Protein AF-T1KY85-F1 (afdb_monomer_lite)

Foldseek 3Di:
DDPPPPPLQKAWEWEDFPADIDIQIFGNVDPDPQVRVVSRLVRVCVVLVFDSVQAFKEKEKDAAPPDDPPRQVFDADPPRNIGMFMDGSRDGPDDSCSCSVGPGDHHFYWQWDKAWDAPLQQLAIHIYIYTYTPVVDDQVDDDLRDDNVCRHNVLSVLVSVCRPDCLSVVSNPDPGDDQDPVHDPVNVVVSVVVVVVSCVVVVNVCSHPVCPPPPPPD

Radius of gyration: 19.03 Å; chains: 1; bounding box: 52×36×54 Å

Organism: Tetranychus urticae (NCBI:txid32264)

Sequence (218 aa):
MNENDSNPDITTIRVKLSDDYQDIVIDWSAKESNEIHKSILEQLSAFTRIPSEKIHDLTFQKSSNGLPYPENPFMQFQPQNISRLHYYRNYCSRKMKDIRDHFFTDGDCFMLDSKLELTYDFDKICVYYVLTHQDLIDETACSADYCHHTCNRAFLDKQAEIVNSDFESYLLHQPRRLFPIPIDLEHLLDMETRKIEILADFNIGQYFDSYCRNSYHM

Structure (mmCIF, N/CA/C/O backbone):
data_AF-T1KY85-F1
#
_entry.id   AF-T1KY85-F1
#
loop_
_atom_site.group_PDB
_atom_site.id
_atom_site.type_symbol
_atom_site.label_atom_id
_atom_site.label_alt_id
_atom_site.label_comp_id
_atom_site.label_asym_id
_atom_site.label_entity_id
_atom_site.label_seq_id
_atom_site.pdbx_PDB_ins_code
_atom_site.Cartn_x
_atom_site.Cartn_y
_atom_site.Cartn_z
_atom_site.occupancy
_atom_site.B_iso_or_equiv
_atom_site.auth_seq_id
_atom_site.auth_comp_id
_atom_site.auth_asym_id
_atom_site.auth_atom_id
_atom_site.pdbx_PDB_model_num
ATOM 1 N N . MET A 1 1 ? -27.697 -13.843 26.449 1.00 32.59 1 MET A N 1
ATOM 2 C CA . MET A 1 1 ? -26.720 -12.883 26.995 1.00 32.59 1 MET A CA 1
ATOM 3 C C . MET A 1 1 ? -25.532 -12.950 26.065 1.00 32.59 1 MET A C 1
ATOM 5 O O . MET A 1 1 ? -24.833 -13.948 26.113 1.00 32.59 1 MET A O 1
ATOM 9 N N . ASN A 1 2 ? -25.396 -11.994 25.147 1.00 36.69 2 ASN A N 1
ATOM 10 C CA . ASN A 1 2 ? -24.191 -11.883 24.329 1.00 36.69 2 ASN A CA 1
ATOM 11 C C . ASN A 1 2 ? -23.355 -10.790 24.981 1.00 36.69 2 ASN A C 1
ATOM 13 O O . ASN A 1 2 ? -23.692 -9.612 24.883 1.00 36.69 2 ASN A O 1
ATOM 17 N N . GLU A 1 3 ? -22.352 -11.213 25.739 1.00 42.03 3 GLU A N 1
ATOM 18 C CA . GLU A 1 3 ? -21.282 -10.346 26.209 1.00 42.03 3 GLU A CA 1
ATOM 19 C C . GLU A 1 3 ? -20.529 -9.857 24.968 1.00 42.03 3 GLU A C 1
ATOM 21 O O . GLU A 1 3 ? -19.711 -10.573 24.398 1.00 42.03 3 GLU A O 1
ATOM 26 N N . ASN A 1 4 ? -20.853 -8.647 24.506 1.00 45.31 4 ASN A N 1
ATOM 27 C CA . ASN A 1 4 ? -19.922 -7.861 23.703 1.00 45.31 4 ASN A CA 1
ATOM 28 C C . ASN A 1 4 ? -18.803 -7.420 24.648 1.00 45.31 4 ASN A C 1
ATOM 30 O O . ASN A 1 4 ? -18.795 -6.294 25.141 1.00 45.31 4 ASN A O 1
ATOM 34 N N . ASP A 1 5 ? -17.895 -8.346 24.937 1.00 46.19 5 ASP A N 1
ATOM 35 C CA . ASP A 1 5 ? -16.639 -8.080 25.628 1.00 46.19 5 ASP A CA 1
ATOM 36 C C . ASP A 1 5 ? -15.645 -7.531 24.593 1.00 46.19 5 ASP A C 1
ATOM 38 O O . ASP A 1 5 ? -14.629 -8.132 24.251 1.00 46.19 5 ASP A O 1
ATOM 42 N N . SER A 1 6 ? -16.015 -6.412 23.965 1.00 61.88 6 SER A N 1
ATOM 43 C CA . SER A 1 6 ? -15.122 -5.676 23.078 1.00 61.88 6 SER A CA 1
ATOM 44 C C . SER A 1 6 ? -14.026 -5.076 23.949 1.00 61.88 6 SER A C 1
ATOM 46 O O . SER A 1 6 ? -14.252 -4.073 24.629 1.00 61.88 6 SER A O 1
ATOM 48 N N . ASN A 1 7 ? -12.865 -5.736 23.967 1.00 72.06 7 ASN A N 1
ATOM 49 C CA . ASN A 1 7 ? -11.670 -5.243 24.635 1.00 72.06 7 ASN A CA 1
ATOM 50 C C . ASN A 1 7 ? -11.349 -3.843 24.075 1.00 72.06 7 ASN A C 1
ATOM 52 O O . ASN A 1 7 ? -11.021 -3.744 22.892 1.00 72.06 7 ASN A O 1
ATOM 56 N N . PRO A 1 8 ? -11.434 -2.768 24.882 1.00 72.50 8 PRO A N 1
ATOM 57 C CA . PRO A 1 8 ? -11.230 -1.399 24.403 1.00 72.50 8 PRO A CA 1
ATOM 58 C C . PRO A 1 8 ? -9.800 -1.141 23.907 1.00 72.50 8 PRO A C 1
ATOM 60 O O . PRO A 1 8 ? -9.556 -0.137 23.239 1.00 72.50 8 PRO A O 1
ATOM 63 N N . ASP A 1 9 ? -8.863 -2.039 24.221 1.00 88.00 9 ASP A N 1
ATOM 64 C CA . ASP A 1 9 ? -7.480 -1.971 23.759 1.00 88.00 9 ASP A CA 1
ATOM 65 C C . ASP A 1 9 ? -7.257 -2.689 22.421 1.00 88.00 9 ASP A C 1
ATOM 67 O O . ASP A 1 9 ? -6.136 -2.699 21.927 1.00 88.00 9 ASP A O 1
ATOM 71 N N . ILE A 1 10 ? -8.293 -3.250 21.792 1.00 92.56 10 ILE A N 1
ATOM 72 C CA . ILE A 1 10 ? -8.183 -3.892 20.479 1.00 92.56 10 ILE A CA 1
ATOM 73 C C . ILE A 1 10 ? -9.103 -3.191 19.483 1.00 92.56 10 ILE A C 1
ATOM 75 O O . ILE A 1 10 ? -10.259 -2.887 19.768 1.00 92.56 10 ILE A O 1
ATOM 79 N N . THR A 1 11 ? -8.591 -2.946 18.282 1.00 95.12 11 THR A N 1
ATOM 80 C CA . THR A 1 11 ? -9.394 -2.510 17.138 1.00 95.12 11 THR A CA 1
ATOM 81 C C . THR A 1 11 ? -9.083 -3.396 15.951 1.00 95.12 11 THR A C 1
ATOM 83 O O . THR A 1 11 ? -7.922 -3.570 15.593 1.00 95.12 11 THR A O 1
ATOM 86 N N . THR A 1 12 ? -10.116 -3.940 15.324 1.00 97.06 12 THR A N 1
ATOM 87 C CA . THR A 1 12 ? -9.987 -4.716 14.096 1.00 97.06 12 THR A CA 1
ATOM 88 C C . THR A 1 12 ? -10.460 -3.866 12.930 1.00 97.06 12 THR A C 1
ATOM 90 O O . THR A 1 12 ? -11.601 -3.407 12.905 1.00 97.06 12 THR A O 1
ATOM 93 N N . ILE A 1 13 ? -9.584 -3.664 11.952 1.00 97.81 13 ILE A N 1
ATOM 94 C CA . ILE A 1 13 ? -9.932 -3.023 10.684 1.00 97.81 13 ILE A CA 1
ATOM 95 C C . ILE A 1 13 ? -9.887 -4.059 9.571 1.00 97.81 13 ILE A C 1
ATOM 97 O O . ILE A 1 13 ? -9.120 -5.01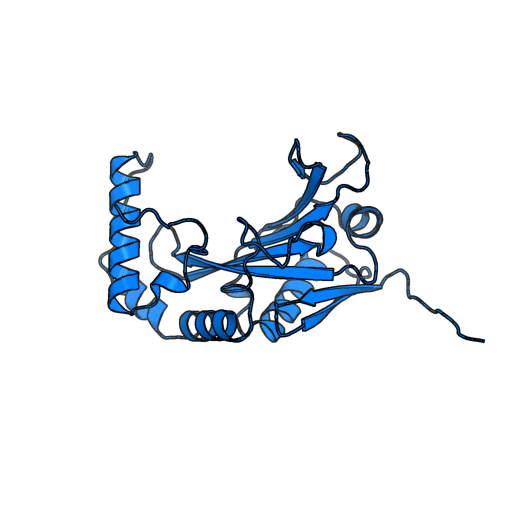8 9.631 1.00 97.81 13 ILE A O 1
ATOM 101 N N . ARG A 1 14 ? -10.669 -3.851 8.519 1.00 98.25 14 ARG A N 1
ATOM 102 C CA . ARG A 1 14 ? -10.621 -4.684 7.324 1.00 98.25 14 ARG A CA 1
ATOM 103 C C . ARG A 1 14 ? -9.832 -3.992 6.226 1.00 98.25 14 ARG A C 1
ATOM 105 O O . ARG A 1 14 ? -10.133 -2.857 5.867 1.00 98.25 14 ARG A O 1
ATOM 112 N N . VAL A 1 15 ? -8.872 -4.704 5.651 1.00 97.81 15 VAL A N 1
ATOM 113 C CA . VAL A 1 15 ? -8.153 -4.290 4.446 1.00 97.81 15 VAL A CA 1
ATOM 114 C C . VAL A 1 15 ? -8.647 -5.132 3.280 1.00 97.81 15 VAL A C 1
ATOM 116 O O . VAL A 1 15 ? -8.588 -6.358 3.324 1.00 97.81 15 VAL A O 1
ATOM 119 N N . LYS A 1 16 ? -9.169 -4.480 2.243 1.00 96.00 16 LYS A N 1
ATOM 120 C CA . LYS A 1 16 ? -9.795 -5.125 1.090 1.00 96.00 16 LYS A CA 1
ATOM 121 C C . LYS A 1 16 ? -9.024 -4.848 -0.192 1.00 96.00 16 LYS A C 1
ATOM 123 O O . LYS A 1 16 ? -8.558 -3.742 -0.446 1.00 96.00 16 LYS A O 1
ATOM 128 N N . LEU A 1 17 ? -8.971 -5.866 -1.028 1.00 94.44 17 LEU A N 1
ATOM 129 C CA . LEU A 1 17 ? -8.819 -5.755 -2.467 1.00 94.44 17 LEU A CA 1
ATOM 130 C C . LEU A 1 17 ? -10.220 -5.841 -3.088 1.00 94.44 17 LEU A C 1
ATOM 132 O O . LEU A 1 17 ? -11.209 -6.106 -2.401 1.00 94.44 17 LEU A O 1
ATOM 136 N N . SER A 1 18 ? -10.331 -5.606 -4.389 1.00 91.44 18 SER A N 1
ATOM 137 C CA . SER A 1 18 ? -11.608 -5.774 -5.096 1.00 91.44 18 SER A CA 1
ATOM 138 C C . SER A 1 18 ? -12.140 -7.214 -5.050 1.00 91.44 18 SER A C 1
ATOM 140 O O . SER A 1 18 ? -13.349 -7.417 -5.108 1.00 91.44 18 SER A O 1
ATOM 142 N N . ASP A 1 19 ? -11.260 -8.204 -4.891 1.00 93.12 19 ASP A N 1
ATOM 143 C CA . ASP A 1 19 ? -11.561 -9.637 -4.951 1.00 93.12 19 ASP A CA 1
ATOM 144 C C . ASP A 1 19 ? -11.139 -10.435 -3.701 1.00 93.12 19 ASP A C 1
ATOM 146 O O . ASP A 1 19 ? -11.343 -11.647 -3.658 1.00 93.12 19 ASP A O 1
ATOM 150 N N . ASP A 1 20 ? -10.576 -9.786 -2.677 1.00 96.00 20 ASP A N 1
ATOM 151 C CA . ASP A 1 20 ? -10.048 -10.448 -1.476 1.00 96.00 20 ASP A CA 1
ATOM 152 C C . ASP A 1 20 ? -10.020 -9.495 -0.265 1.00 96.00 20 ASP A C 1
ATOM 154 O O . ASP A 1 20 ? -10.181 -8.284 -0.416 1.00 96.00 20 ASP A O 1
ATOM 158 N N . TYR A 1 21 ? -9.816 -10.005 0.950 1.00 97.38 21 TYR A N 1
ATOM 159 C CA . TYR A 1 21 ? -9.658 -9.176 2.146 1.00 97.38 21 TYR A CA 1
ATOM 160 C C . TYR A 1 21 ? -8.877 -9.871 3.265 1.00 97.38 21 TYR A C 1
ATOM 162 O O . TYR A 1 21 ? -8.786 -11.093 3.329 1.00 97.38 21 TYR A O 1
ATOM 170 N N . GLN A 1 22 ? -8.361 -9.068 4.192 1.00 97.69 22 GLN A N 1
ATOM 171 C CA . GLN A 1 22 ? -7.765 -9.519 5.442 1.00 97.69 22 GLN A CA 1
ATOM 172 C C . GLN A 1 22 ? -8.151 -8.557 6.557 1.00 97.69 22 GLN A C 1
ATOM 174 O O . GLN A 1 22 ? -8.064 -7.337 6.407 1.00 97.69 22 GLN A O 1
ATOM 179 N N . ASP A 1 23 ? -8.558 -9.117 7.688 1.00 98.25 23 ASP A N 1
ATOM 180 C CA . ASP A 1 23 ? -8.742 -8.338 8.904 1.00 98.25 23 ASP A CA 1
ATOM 181 C C . ASP A 1 23 ? -7.365 -8.126 9.561 1.00 98.25 23 ASP A C 1
ATOM 183 O O . ASP A 1 23 ? -6.574 -9.067 9.697 1.00 98.25 23 ASP A O 1
ATOM 187 N N . ILE A 1 24 ? -7.076 -6.875 9.919 1.00 97.81 24 ILE A N 1
ATOM 188 C CA . ILE A 1 24 ? -5.863 -6.414 10.592 1.00 97.81 24 ILE A CA 1
ATOM 189 C C . ILE A 1 24 ? -6.242 -6.037 12.019 1.00 97.81 24 ILE A C 1
ATOM 191 O O . ILE A 1 24 ? -7.129 -5.210 12.241 1.00 97.81 24 ILE A O 1
ATOM 195 N N . VAL A 1 25 ? -5.550 -6.629 12.985 1.00 96.69 25 VAL A N 1
ATOM 196 C CA . VAL A 1 25 ? -5.776 -6.383 14.409 1.00 96.69 25 VAL A CA 1
ATOM 197 C C . VAL A 1 25 ? -4.757 -5.367 14.906 1.00 96.69 25 VAL A C 1
ATOM 199 O O . VAL A 1 25 ? -3.550 -5.562 14.763 1.00 96.69 25 VAL A O 1
ATOM 202 N N . ILE A 1 26 ? -5.243 -4.284 15.503 1.00 95.06 26 ILE A N 1
ATOM 203 C CA . ILE A 1 26 ? -4.434 -3.254 16.143 1.00 95.06 26 ILE A CA 1
ATOM 204 C C . ILE A 1 26 ? -4.589 -3.400 17.656 1.00 95.06 26 ILE A C 1
ATOM 206 O O . ILE A 1 26 ? -5.676 -3.200 18.197 1.00 95.06 26 ILE A O 1
ATOM 210 N N . ASP A 1 27 ? -3.492 -3.751 18.323 1.00 93.38 27 ASP A N 1
ATOM 211 C CA . ASP A 1 27 ? -3.406 -3.830 19.780 1.00 93.38 27 ASP A CA 1
ATOM 212 C C . ASP A 1 27 ? -2.835 -2.519 20.344 1.00 93.38 27 ASP A C 1
ATOM 214 O O . ASP A 1 27 ? -1.666 -2.174 20.150 1.00 93.38 27 ASP A O 1
ATOM 218 N N . TRP A 1 28 ? -3.684 -1.772 21.044 1.00 92.25 28 TRP A N 1
ATOM 219 C CA . TRP A 1 28 ? -3.368 -0.488 21.662 1.00 92.25 28 TRP A CA 1
ATOM 220 C C . TRP A 1 28 ? -2.657 -0.610 23.013 1.00 92.25 28 TRP A C 1
ATOM 222 O O . TRP A 1 28 ? -2.284 0.417 23.585 1.00 92.25 28 TRP A O 1
ATOM 232 N N . SER A 1 29 ? -2.445 -1.830 23.521 1.00 89.94 29 SER A N 1
ATOM 233 C CA . SER A 1 29 ? -1.662 -2.077 24.739 1.00 89.94 29 SER A CA 1
ATOM 234 C C . SER A 1 29 ? -0.147 -1.913 24.535 1.00 89.94 29 SER A C 1
ATOM 236 O O . SER A 1 29 ? 0.622 -1.946 25.503 1.00 89.94 29 SER A O 1
ATOM 238 N N . ALA A 1 30 ? 0.285 -1.696 23.288 1.00 86.31 30 ALA A N 1
ATOM 239 C CA . ALA A 1 30 ? 1.662 -1.392 22.923 1.00 86.31 30 ALA A CA 1
ATOM 240 C C . ALA A 1 30 ? 2.226 -0.191 23.701 1.00 86.31 30 ALA A C 1
ATOM 242 O O . ALA A 1 30 ? 1.525 0.766 24.036 1.00 86.31 30 ALA A O 1
ATOM 243 N N . LYS A 1 31 ? 3.534 -0.216 23.967 1.00 82.00 31 LYS A N 1
ATOM 244 C CA . LYS A 1 31 ? 4.201 0.862 24.712 1.00 82.00 31 LYS A CA 1
ATOM 245 C C . LYS A 1 31 ? 4.472 2.071 23.830 1.00 82.00 31 LYS A C 1
ATOM 247 O O . LYS A 1 31 ? 4.457 3.203 24.314 1.00 82.00 31 LYS A O 1
ATOM 252 N N . GLU A 1 32 ? 4.735 1.828 22.549 1.00 81.94 32 GLU A N 1
ATOM 253 C CA . GLU A 1 32 ? 5.117 2.853 21.584 1.00 81.94 32 GLU A CA 1
ATOM 254 C C . GLU A 1 32 ? 4.298 2.742 20.294 1.00 81.94 32 GLU A C 1
ATOM 256 O O . GLU A 1 32 ? 4.016 1.651 19.801 1.00 81.94 32 GLU A O 1
ATOM 261 N N . SER A 1 33 ? 3.990 3.883 19.666 1.00 80.19 33 SER A N 1
ATOM 262 C CA . SER A 1 33 ? 3.280 3.920 18.375 1.00 80.19 33 SER A CA 1
ATOM 263 C C . SER A 1 33 ? 4.024 3.181 17.255 1.00 80.19 33 SER A C 1
ATOM 265 O O . SER A 1 33 ? 3.401 2.690 16.314 1.00 80.19 33 SER A O 1
ATOM 267 N N . ASN A 1 34 ? 5.350 3.075 17.361 1.00 83.19 34 ASN A N 1
ATOM 268 C CA . ASN A 1 34 ? 6.181 2.337 16.417 1.00 83.19 34 ASN A CA 1
ATOM 269 C C . ASN A 1 34 ? 5.973 0.816 16.502 1.00 83.19 34 ASN A C 1
ATOM 271 O O . ASN A 1 34 ? 6.128 0.140 15.489 1.00 83.19 34 ASN A O 1
ATOM 275 N N . GLU A 1 35 ? 5.625 0.271 17.671 1.00 88.12 35 GLU A N 1
ATOM 276 C CA . GLU A 1 35 ? 5.304 -1.157 17.823 1.00 88.12 35 GLU A CA 1
ATOM 277 C C . GLU A 1 35 ? 3.998 -1.485 17.090 1.00 88.12 35 GLU A C 1
ATOM 279 O O . GLU A 1 35 ? 3.945 -2.448 16.326 1.00 88.12 35 GLU A O 1
ATOM 284 N N . ILE A 1 36 ? 2.990 -0.614 17.225 1.00 89.38 36 ILE A N 1
ATOM 285 C CA . ILE A 1 36 ? 1.728 -0.719 16.479 1.00 89.38 36 ILE A CA 1
ATOM 286 C C . ILE A 1 36 ? 1.983 -0.644 14.976 1.00 89.38 36 ILE A C 1
ATOM 288 O O . ILE A 1 36 ? 1.500 -1.486 14.223 1.00 89.38 36 ILE A O 1
ATOM 292 N N . HIS A 1 37 ? 2.772 0.338 14.534 1.00 89.25 37 HIS A N 1
ATOM 293 C CA . HIS A 1 37 ? 3.100 0.483 13.120 1.00 89.25 37 HIS A CA 1
ATOM 294 C C . HIS A 1 37 ? 3.777 -0.779 12.562 1.00 89.25 37 HIS A C 1
ATOM 296 O O . HIS A 1 37 ? 3.349 -1.290 11.530 1.00 89.25 37 HIS A O 1
ATOM 302 N N . LYS A 1 38 ? 4.780 -1.325 13.263 1.00 90.88 38 LYS A N 1
ATOM 303 C CA . LYS A 1 38 ? 5.448 -2.573 12.861 1.00 90.88 38 LYS A CA 1
ATOM 304 C C . LYS A 1 38 ? 4.473 -3.743 12.774 1.00 90.88 38 LYS A C 1
ATOM 306 O O . LYS A 1 38 ? 4.497 -4.455 11.778 1.00 90.88 38 LYS A O 1
ATOM 311 N N . SER A 1 39 ? 3.586 -3.894 13.758 1.00 93.56 39 SER A N 1
ATOM 312 C CA . SER A 1 39 ? 2.571 -4.952 13.748 1.00 93.56 39 SER A CA 1
ATOM 313 C C . SER A 1 39 ? 1.627 -4.840 12.543 1.00 93.56 39 SER A C 1
ATOM 315 O O . SER A 1 39 ? 1.331 -5.845 11.896 1.00 93.56 39 SER A O 1
ATOM 317 N N . ILE A 1 40 ? 1.200 -3.623 12.185 1.00 94.62 40 ILE A N 1
ATOM 318 C CA . ILE A 1 40 ? 0.386 -3.390 10.983 1.00 94.62 40 ILE A CA 1
ATOM 319 C C . ILE A 1 40 ? 1.174 -3.770 9.719 1.00 94.62 40 ILE A C 1
ATOM 321 O O . ILE A 1 40 ? 0.642 -4.469 8.858 1.00 94.62 40 ILE A O 1
ATOM 325 N N . LEU A 1 41 ? 2.443 -3.358 9.608 1.00 94.56 41 LEU A N 1
ATOM 326 C CA . LEU A 1 41 ? 3.291 -3.696 8.459 1.00 94.56 41 LEU A CA 1
ATOM 327 C C . LEU A 1 41 ? 3.545 -5.201 8.328 1.00 94.56 41 LEU A C 1
ATOM 329 O O . LEU A 1 41 ? 3.583 -5.708 7.212 1.00 94.56 41 LEU A O 1
ATOM 333 N N . GLU A 1 42 ? 3.712 -5.924 9.434 1.00 95.62 42 GLU A N 1
ATOM 334 C CA . GLU A 1 42 ? 3.885 -7.382 9.432 1.00 95.62 42 GLU A CA 1
ATOM 335 C C . GLU A 1 42 ? 2.626 -8.096 8.929 1.00 95.62 42 GLU A C 1
ATOM 337 O O . GLU A 1 42 ? 2.715 -8.977 8.072 1.00 95.62 42 GLU A O 1
ATOM 342 N N . GLN A 1 43 ? 1.447 -7.677 9.396 1.00 97.69 43 GLN A N 1
ATOM 343 C CA . GLN A 1 43 ? 0.177 -8.236 8.932 1.00 97.69 43 GLN A CA 1
ATOM 344 C C . GLN A 1 43 ? -0.085 -7.905 7.453 1.00 97.69 43 GLN A C 1
ATOM 346 O O . GLN A 1 43 ? -0.493 -8.778 6.686 1.00 97.69 43 GLN A O 1
ATOM 351 N N . LEU A 1 44 ? 0.215 -6.674 7.019 1.00 97.25 44 LEU A N 1
ATOM 352 C CA . LEU A 1 44 ? 0.137 -6.290 5.607 1.00 97.25 44 LEU A CA 1
ATOM 353 C C . LEU A 1 44 ? 1.152 -7.052 4.753 1.00 97.25 44 LEU A C 1
ATOM 355 O O . LEU A 1 44 ? 0.809 -7.491 3.660 1.00 97.25 44 LEU A O 1
ATOM 359 N N . SER A 1 45 ? 2.376 -7.259 5.235 1.00 97.06 45 SER A N 1
ATOM 360 C CA . SER A 1 45 ? 3.394 -8.070 4.558 1.00 97.06 45 SER A CA 1
ATOM 361 C C . SER A 1 45 ? 2.903 -9.503 4.346 1.00 97.06 45 SER A C 1
ATOM 363 O O . SER A 1 45 ? 2.950 -10.014 3.228 1.00 97.06 45 SER A O 1
ATOM 365 N N . ALA A 1 46 ? 2.306 -10.120 5.371 1.00 97.69 46 ALA A N 1
ATOM 366 C CA . ALA A 1 46 ? 1.710 -11.448 5.249 1.00 97.69 46 ALA A CA 1
ATOM 367 C C . ALA A 1 46 ? 0.557 -11.486 4.226 1.00 97.69 46 ALA A C 1
ATOM 369 O O . ALA A 1 46 ? 0.479 -12.412 3.418 1.00 97.69 46 ALA A O 1
ATOM 370 N N . PHE A 1 47 ? -0.309 -10.468 4.221 1.00 98.06 47 PHE A N 1
ATOM 371 C CA . PHE A 1 47 ? -1.436 -10.373 3.289 1.00 98.06 47 PHE A CA 1
ATOM 372 C C . PHE A 1 47 ? -1.009 -10.111 1.839 1.00 98.06 47 PHE A C 1
ATOM 374 O O . PHE A 1 47 ? -1.593 -10.660 0.903 1.00 98.06 47 PHE A O 1
ATOM 381 N N . THR A 1 48 ? -0.008 -9.256 1.643 1.00 97.06 48 THR A N 1
ATOM 382 C CA . THR A 1 48 ? 0.452 -8.792 0.324 1.00 97.06 48 THR A CA 1
ATOM 383 C C . THR A 1 48 ? 1.572 -9.641 -0.262 1.00 97.06 48 THR A C 1
ATOM 385 O O . THR A 1 48 ? 1.832 -9.549 -1.456 1.00 97.06 48 THR A O 1
ATOM 388 N N . ARG A 1 49 ? 2.231 -10.471 0.559 1.00 97.81 49 ARG A N 1
ATOM 389 C CA . ARG A 1 49 ? 3.452 -11.227 0.223 1.00 97.81 49 ARG A CA 1
ATOM 390 C C . ARG A 1 49 ? 4.638 -10.335 -0.173 1.00 97.81 49 ARG A C 1
ATOM 392 O O . ARG A 1 49 ? 5.614 -10.815 -0.752 1.00 97.81 49 ARG A O 1
ATOM 399 N N . ILE A 1 50 ? 4.565 -9.047 0.152 1.00 97.44 50 ILE A N 1
ATOM 400 C CA . ILE A 1 50 ? 5.635 -8.070 -0.035 1.00 97.44 50 ILE A CA 1
ATOM 401 C C . ILE A 1 50 ? 6.363 -7.918 1.306 1.00 97.44 50 ILE A C 1
ATOM 403 O O . ILE A 1 50 ? 5.712 -7.575 2.294 1.00 97.44 50 ILE A O 1
ATOM 407 N N . PRO A 1 51 ? 7.690 -8.133 1.364 1.00 96.12 51 PRO A N 1
ATOM 408 C CA . PRO A 1 51 ? 8.449 -8.020 2.605 1.00 96.12 51 PRO A CA 1
ATOM 409 C C . PRO A 1 51 ? 8.295 -6.642 3.262 1.00 96.12 51 PRO A C 1
ATOM 411 O O . PRO A 1 51 ? 8.304 -5.611 2.584 1.00 96.12 51 PRO A O 1
ATOM 414 N N . SER A 1 52 ? 8.171 -6.598 4.591 1.00 93.88 52 SER A N 1
ATOM 415 C CA . SER A 1 52 ? 7.869 -5.350 5.307 1.00 93.88 52 SER A CA 1
ATOM 416 C C . SER A 1 52 ? 8.988 -4.316 5.182 1.00 93.88 52 SER A C 1
ATOM 418 O O . SER A 1 52 ? 8.727 -3.116 5.188 1.00 93.88 52 SER A O 1
ATOM 420 N N . GLU A 1 53 ? 10.230 -4.755 4.974 1.00 92.56 53 GLU A N 1
ATOM 421 C CA . GLU A 1 53 ? 11.374 -3.886 4.724 1.00 92.56 53 GLU A CA 1
ATOM 422 C C . GLU A 1 53 ? 11.289 -3.117 3.399 1.00 92.56 53 GLU A C 1
ATOM 424 O O . GLU A 1 53 ? 12.000 -2.116 3.252 1.00 92.56 53 GLU A O 1
ATOM 429 N N . LYS A 1 54 ? 10.446 -3.570 2.462 1.00 93.75 54 LYS A N 1
ATOM 430 C CA . LYS A 1 54 ? 10.189 -2.922 1.168 1.00 93.75 54 LYS A CA 1
ATOM 431 C C . LYS A 1 54 ? 9.091 -1.869 1.255 1.00 93.75 54 LYS A C 1
ATOM 433 O O . LYS A 1 54 ? 9.035 -0.993 0.395 1.00 93.75 54 LYS A O 1
ATOM 438 N N . ILE A 1 55 ? 8.254 -1.921 2.291 1.00 92.88 55 ILE A N 1
ATOM 439 C CA . ILE A 1 55 ? 7.195 -0.940 2.516 1.00 92.88 55 ILE A CA 1
ATOM 440 C C . ILE A 1 55 ? 7.849 0.347 3.030 1.00 92.88 55 ILE A C 1
ATOM 442 O O . ILE A 1 55 ? 8.407 0.389 4.129 1.00 92.88 55 ILE A O 1
ATOM 446 N N . HIS A 1 56 ? 7.832 1.385 2.198 1.00 90.88 56 HIS A N 1
ATOM 447 C CA . HIS A 1 56 ? 8.425 2.675 2.524 1.00 90.88 56 HIS A CA 1
ATOM 448 C C . HIS A 1 56 ? 7.454 3.524 3.337 1.00 90.88 56 HIS A C 1
ATOM 450 O O . HIS A 1 56 ? 7.803 3.952 4.435 1.00 90.88 56 HIS A O 1
ATOM 456 N N . ASP A 1 57 ? 6.232 3.694 2.831 1.00 89.44 57 ASP A N 1
ATOM 457 C CA . ASP A 1 57 ? 5.198 4.475 3.497 1.00 89.44 57 ASP A CA 1
ATOM 458 C C . ASP A 1 57 ? 3.846 3.765 3.489 1.00 89.44 57 ASP A C 1
ATOM 460 O O . ASP A 1 57 ? 3.488 3.025 2.567 1.00 89.44 57 ASP A O 1
ATOM 464 N N . LEU A 1 58 ? 3.076 4.057 4.534 1.00 93.44 58 LEU A N 1
ATOM 465 C CA . LEU A 1 58 ? 1.734 3.548 4.750 1.00 93.44 58 LEU A CA 1
ATOM 466 C C . LEU A 1 58 ? 0.804 4.720 5.067 1.00 93.44 58 LEU A C 1
ATOM 468 O O . LEU A 1 58 ? 0.938 5.386 6.095 1.00 93.44 58 LEU A O 1
ATOM 472 N N . THR A 1 59 ? -0.154 4.978 4.182 1.00 92.56 59 THR A N 1
ATOM 473 C CA . THR A 1 59 ? -1.121 6.069 4.334 1.00 92.56 59 THR A CA 1
ATOM 474 C C . THR A 1 59 ? -2.522 5.517 4.494 1.00 92.56 59 THR A C 1
ATOM 476 O O . THR A 1 59 ? -3.002 4.815 3.617 1.00 92.56 59 THR A O 1
ATOM 479 N N . PHE A 1 60 ? -3.217 5.915 5.553 1.00 93.75 60 PHE A N 1
ATOM 480 C CA . PHE A 1 60 ? -4.655 5.724 5.687 1.00 93.75 60 PHE A CA 1
ATOM 481 C C . PHE A 1 60 ? -5.394 7.020 5.359 1.00 93.75 60 PHE A C 1
ATOM 483 O O . PHE A 1 60 ? -5.003 8.102 5.812 1.00 93.75 60 PHE A O 1
ATOM 490 N N . GLN A 1 61 ? -6.487 6.906 4.611 1.00 91.94 61 GLN A N 1
ATOM 491 C CA . GLN A 1 61 ? -7.380 8.008 4.269 1.00 91.94 61 GLN A CA 1
ATOM 492 C C . GLN A 1 61 ? -8.806 7.657 4.696 1.00 91.94 61 GLN A C 1
ATOM 494 O O . GLN A 1 61 ? -9.314 6.594 4.349 1.00 91.94 61 GLN A O 1
ATOM 499 N N . LYS A 1 62 ? -9.468 8.549 5.434 1.00 90.81 62 LYS A N 1
ATOM 500 C CA . LYS A 1 62 ? -10.891 8.420 5.783 1.00 90.81 62 LYS A CA 1
ATOM 501 C C . LYS A 1 62 ? -11.568 9.779 5.811 1.00 90.81 62 LYS A C 1
ATOM 503 O O . LYS A 1 62 ? -10.898 10.806 5.939 1.00 90.81 62 LYS A O 1
ATOM 508 N N . SER A 1 63 ? -12.893 9.786 5.714 1.00 87.44 63 SER A N 1
ATOM 509 C CA . SER A 1 63 ? -13.686 10.989 5.962 1.00 87.44 63 SER A CA 1
ATOM 510 C C . SER A 1 63 ? -13.296 11.596 7.308 1.00 87.44 63 SER A C 1
ATOM 512 O O . SER A 1 63 ? -13.097 10.884 8.296 1.00 87.44 63 SER A O 1
ATOM 514 N N . SER A 1 64 ? -13.144 12.917 7.342 1.00 80.94 64 SER A N 1
ATOM 515 C CA . SER A 1 64 ? -12.847 13.633 8.575 1.00 80.94 64 SER A CA 1
ATOM 516 C C . SER A 1 64 ? -13.933 13.368 9.607 1.00 80.94 64 SER A C 1
ATOM 518 O O . SER A 1 64 ? -15.123 13.345 9.297 1.00 80.94 64 SER A O 1
ATOM 520 N N . ASN A 1 65 ? -13.519 13.233 10.862 1.00 72.88 65 ASN A N 1
ATOM 521 C CA . ASN A 1 65 ? -14.403 13.069 12.014 1.00 72.88 65 ASN A CA 1
ATOM 522 C C . ASN A 1 65 ? -15.163 14.363 12.382 1.00 72.88 65 ASN A C 1
ATOM 524 O O . ASN A 1 65 ? -15.751 14.452 13.455 1.00 72.88 65 ASN A O 1
ATOM 528 N N . GLY A 1 66 ? -15.133 15.381 11.513 1.00 70.62 66 GLY A N 1
ATOM 529 C CA . GLY A 1 66 ? -15.816 16.658 11.708 1.00 70.62 66 GLY A CA 1
ATOM 530 C C . GLY A 1 66 ? -15.108 17.613 12.669 1.00 70.62 66 GLY A C 1
ATOM 531 O O . GLY A 1 66 ? -15.559 18.747 12.809 1.00 70.62 66 GLY A O 1
ATOM 532 N N . LEU A 1 67 ? -13.996 17.203 13.293 1.00 69.88 67 LEU A N 1
ATOM 533 C CA . LEU A 1 67 ? -13.204 18.096 14.135 1.00 69.88 67 LEU A CA 1
ATOM 534 C C . LEU A 1 67 ? -12.526 19.168 13.259 1.00 69.88 67 LEU A C 1
ATOM 536 O O . LEU A 1 67 ? -11.870 18.821 12.268 1.00 69.88 67 LEU A O 1
ATOM 540 N N . PRO A 1 68 ? -12.670 20.466 13.573 1.00 66.50 68 PRO A N 1
ATOM 541 C CA . PRO A 1 68 ? -11.973 21.530 12.861 1.00 66.50 68 PRO A CA 1
ATOM 542 C C . PRO A 1 68 ? -10.480 21.548 13.221 1.00 66.50 6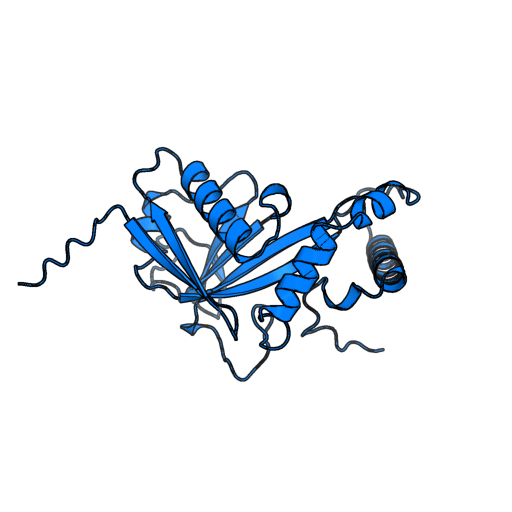8 PRO A C 1
ATOM 544 O O . PRO A 1 68 ? -10.056 21.053 14.261 1.00 66.50 68 PRO A O 1
ATOM 547 N N . TYR A 1 69 ? -9.644 22.144 12.371 1.00 59.16 69 TYR A N 1
ATOM 548 C CA . TYR A 1 69 ? -8.271 22.478 12.764 1.00 59.16 69 TYR A CA 1
ATOM 549 C C . TYR A 1 69 ? -8.295 23.587 13.838 1.00 59.16 69 TYR A C 1
ATOM 551 O O . TYR A 1 69 ? -9.039 24.554 13.660 1.00 59.16 69 TYR A O 1
ATOM 559 N N . PRO A 1 70 ? -7.488 23.520 14.918 1.00 64.19 70 PRO A N 1
ATOM 560 C CA . PRO A 1 70 ? -6.392 22.579 15.188 1.00 64.19 70 PRO A CA 1
ATOM 561 C C . PRO A 1 70 ? -6.777 21.342 16.025 1.00 64.19 70 PRO A C 1
ATOM 563 O O . PRO A 1 70 ? -5.894 20.605 16.453 1.00 64.19 70 PRO A O 1
ATOM 566 N N . GLU A 1 71 ? -8.063 21.124 16.295 1.00 68.81 71 GLU A N 1
ATOM 567 C CA . GLU A 1 71 ? -8.561 20.040 17.158 1.00 68.81 71 GLU A CA 1
ATOM 568 C C . GLU A 1 71 ? -8.449 18.666 16.490 1.00 68.81 71 GLU A C 1
ATOM 570 O O . GLU A 1 71 ? -8.283 17.661 17.177 1.00 68.81 71 GLU A O 1
ATOM 575 N N . ASN A 1 72 ? -8.489 18.615 15.155 1.00 68.31 72 ASN A N 1
ATOM 576 C CA . ASN A 1 72 ? -8.188 17.405 14.402 1.00 68.31 72 ASN A CA 1
ATOM 577 C C . ASN A 1 72 ? -6.664 17.201 14.305 1.00 68.31 72 ASN A C 1
ATOM 579 O O . ASN A 1 72 ? -5.978 17.989 13.644 1.00 68.31 72 ASN A O 1
ATOM 583 N N . PRO A 1 73 ? -6.114 16.133 14.909 1.00 69.69 73 PRO A N 1
ATOM 584 C CA . PRO A 1 73 ? -4.685 15.879 14.886 1.00 69.69 73 PRO A CA 1
ATOM 585 C C . PRO A 1 73 ? -4.216 15.305 13.543 1.00 69.69 73 PRO A C 1
ATOM 587 O O . PRO A 1 73 ? -3.031 15.037 13.413 1.00 69.69 73 PRO A O 1
ATOM 590 N N . PHE A 1 74 ? -5.081 15.112 12.544 1.00 77.25 74 PHE A N 1
ATOM 591 C CA . PHE A 1 74 ? -4.749 14.549 11.231 1.00 77.25 74 PHE A CA 1
ATOM 592 C C . PHE A 1 74 ? -4.724 15.619 10.137 1.00 77.25 74 PHE A C 1
ATOM 594 O O . PHE A 1 74 ? -5.341 16.677 10.245 1.00 77.25 74 PHE A O 1
ATOM 601 N N . MET A 1 75 ? -3.968 15.359 9.066 1.00 67.75 75 MET A N 1
ATOM 602 C CA . MET A 1 75 ? -3.868 16.305 7.952 1.00 67.75 75 MET A CA 1
ATOM 603 C C . MET A 1 75 ? -5.201 16.336 7.197 1.00 67.75 75 MET A C 1
ATOM 605 O O . MET A 1 75 ? -5.664 15.286 6.755 1.00 67.75 75 MET A O 1
ATOM 609 N N . GLN A 1 76 ? -5.790 17.526 7.053 1.00 65.19 76 GLN A N 1
ATOM 610 C CA . GLN A 1 76 ? -7.026 17.739 6.300 1.00 65.19 76 GLN A CA 1
ATOM 611 C C . GLN A 1 76 ? -6.719 18.266 4.900 1.00 65.19 76 GLN A C 1
ATOM 613 O O . GLN A 1 76 ? -6.150 19.348 4.755 1.00 65.19 76 GLN A O 1
ATOM 618 N N . PHE A 1 77 ? -7.141 17.532 3.871 1.00 62.59 77 PHE A N 1
ATOM 619 C CA . PHE A 1 77 ? -7.138 18.036 2.497 1.00 62.59 77 PHE A CA 1
ATOM 620 C C . PHE A 1 77 ? -8.495 18.666 2.178 1.00 62.59 77 PHE A C 1
ATOM 622 O O . PHE A 1 77 ? -9.507 17.980 2.008 1.00 62.59 77 PHE A O 1
ATOM 629 N N . GLN A 1 78 ? -8.524 19.996 2.114 1.00 55.94 78 GLN A N 1
ATOM 630 C CA . GLN A 1 78 ? -9.669 20.729 1.576 1.00 55.94 78 GLN A CA 1
ATOM 631 C C . GLN A 1 78 ? -9.630 20.689 0.039 1.00 55.94 78 GLN A C 1
ATOM 633 O O . GLN A 1 78 ? -8.538 20.734 -0.530 1.00 55.94 78 GLN A O 1
ATOM 638 N N . PRO A 1 79 ? -10.782 20.598 -0.656 1.00 56.78 79 PRO A N 1
ATOM 639 C CA . PRO A 1 79 ? -12.159 20.738 -0.158 1.00 56.78 79 PRO A CA 1
ATOM 640 C C . PRO A 1 79 ? -12.831 19.433 0.312 1.00 56.78 79 PRO A C 1
ATOM 642 O O . PRO A 1 79 ? -13.978 19.465 0.743 1.00 56.78 79 PRO A O 1
ATOM 645 N N . GLN A 1 80 ? -12.152 18.288 0.227 1.00 63.56 80 GLN A N 1
ATOM 646 C CA . GLN A 1 80 ? -12.776 16.960 0.352 1.00 63.56 80 GLN A CA 1
ATOM 647 C C . GLN A 1 80 ? -12.993 16.498 1.803 1.00 63.56 80 GLN A C 1
ATOM 649 O O . GLN A 1 80 ? -13.622 15.470 2.026 1.00 63.56 80 GLN A O 1
ATOM 654 N N . ASN A 1 81 ? -12.497 17.255 2.790 1.00 77.25 81 ASN A N 1
ATOM 655 C CA . ASN A 1 81 ? -12.607 16.943 4.219 1.00 77.25 81 ASN A CA 1
ATOM 656 C C . ASN A 1 81 ? -12.121 15.516 4.546 1.00 77.25 81 ASN A C 1
ATOM 658 O O . ASN A 1 81 ? -12.771 14.771 5.275 1.00 77.25 81 ASN A O 1
ATOM 662 N N . ILE A 1 82 ? -10.977 15.134 3.974 1.00 84.06 82 ILE A N 1
ATOM 663 C CA . ILE A 1 82 ? -10.336 13.830 4.184 1.00 84.06 82 ILE A CA 1
ATOM 664 C C . ILE A 1 82 ? -9.280 13.976 5.279 1.00 84.06 82 ILE A C 1
ATOM 666 O O . ILE A 1 82 ? -8.395 14.828 5.168 1.00 84.06 82 ILE A O 1
ATOM 670 N N . SER A 1 83 ? -9.355 13.127 6.304 1.00 87.62 83 SER A N 1
ATOM 671 C CA . SER A 1 83 ? -8.300 12.936 7.301 1.00 87.62 83 SER A CA 1
ATOM 672 C C . SER A 1 83 ? -7.277 11.931 6.782 1.00 87.62 83 SER A C 1
ATOM 674 O O . SER A 1 83 ? -7.636 10.810 6.411 1.00 87.62 83 SER A O 1
ATOM 676 N N . ARG A 1 84 ? -5.993 12.305 6.813 1.00 87.94 84 ARG A N 1
ATOM 677 C CA . ARG A 1 84 ? -4.882 11.398 6.491 1.00 87.94 84 ARG A CA 1
ATOM 678 C C . ARG A 1 84 ? -4.016 11.080 7.705 1.00 87.94 84 ARG A C 1
ATOM 680 O O . ARG A 1 84 ? -3.515 11.988 8.380 1.00 87.94 84 ARG A O 1
ATOM 687 N N . LEU A 1 85 ? -3.795 9.788 7.926 1.00 89.38 85 LEU A N 1
ATOM 688 C CA . LEU A 1 85 ? -2.795 9.250 8.842 1.00 89.38 85 LEU A CA 1
ATOM 689 C C . LEU A 1 85 ? -1.674 8.641 8.008 1.00 89.38 85 LEU A C 1
ATOM 691 O O . LEU A 1 85 ? -1.893 7.686 7.273 1.00 89.38 85 LEU A O 1
ATOM 695 N N . HIS A 1 86 ? -0.482 9.210 8.121 1.00 88.81 86 HIS A N 1
ATOM 696 C CA . HIS A 1 86 ? 0.684 8.759 7.381 1.00 88.81 86 HIS A CA 1
ATOM 697 C C . HIS A 1 86 ? 1.721 8.207 8.353 1.00 88.81 86 HIS A C 1
ATOM 699 O O . HIS A 1 86 ? 2.122 8.892 9.302 1.00 88.81 86 HIS A O 1
ATOM 705 N N . TYR A 1 87 ? 2.133 6.973 8.108 1.00 87.44 87 TYR A N 1
ATOM 706 C CA . TYR A 1 87 ? 3.265 6.345 8.753 1.00 87.44 87 TYR A CA 1
ATOM 707 C C . TYR A 1 87 ? 4.442 6.359 7.785 1.00 87.44 87 TYR A C 1
ATOM 709 O O . TYR A 1 87 ? 4.381 5.748 6.719 1.00 87.44 87 TYR A O 1
ATOM 717 N N . TYR A 1 88 ? 5.514 7.033 8.192 1.00 80.88 88 TYR A N 1
ATOM 718 C CA . TYR A 1 88 ? 6.802 6.898 7.529 1.00 80.88 88 TYR A CA 1
ATOM 719 C C . TYR A 1 88 ? 7.476 5.627 8.031 1.00 80.88 88 TYR A C 1
ATOM 721 O O . TYR A 1 88 ? 7.296 5.258 9.199 1.00 80.88 88 TYR A O 1
ATOM 729 N N . ARG A 1 89 ? 8.336 5.019 7.206 1.00 71.81 89 ARG A N 1
ATOM 730 C CA . ARG A 1 89 ? 9.093 3.791 7.519 1.00 71.81 89 ARG A CA 1
ATOM 731 C C . ARG A 1 89 ? 9.546 3.656 8.978 1.00 71.81 89 ARG A C 1
ATOM 733 O O . ARG A 1 89 ? 9.421 2.591 9.571 1.00 71.81 89 ARG A O 1
ATOM 740 N N . ASN A 1 90 ? 10.063 4.738 9.565 1.00 69.38 90 ASN A N 1
ATOM 741 C CA . ASN A 1 90 ? 10.667 4.721 10.900 1.00 69.38 90 ASN A CA 1
ATOM 742 C C . ASN A 1 90 ? 9.925 5.544 11.963 1.00 69.38 90 ASN A C 1
ATOM 744 O O . ASN A 1 90 ? 10.391 5.583 13.101 1.00 69.38 90 ASN A O 1
ATOM 748 N N . TYR A 1 91 ? 8.829 6.236 11.630 1.00 73.44 91 TYR A N 1
ATOM 749 C CA . TYR A 1 91 ? 8.108 7.033 12.624 1.00 73.44 91 TYR A CA 1
ATOM 750 C C . TYR A 1 91 ? 6.674 7.390 12.214 1.00 73.44 91 TYR A C 1
ATOM 752 O O . TYR A 1 91 ? 6.364 7.629 11.048 1.00 73.44 91 TYR A O 1
ATOM 760 N N . CYS A 1 92 ? 5.813 7.529 13.222 1.00 77.06 92 CYS A N 1
ATOM 761 C CA . CYS A 1 92 ? 4.538 8.231 13.110 1.00 77.06 92 CYS A CA 1
ATOM 762 C C . CYS A 1 92 ? 4.613 9.538 13.901 1.00 77.06 92 CYS A C 1
ATOM 764 O O . CYS A 1 92 ? 4.985 9.536 15.073 1.00 77.06 92 CYS A O 1
ATOM 766 N N . SER A 1 93 ? 4.233 10.659 13.287 1.00 75.75 93 SER A N 1
ATOM 767 C CA . SER A 1 93 ? 4.203 11.961 13.970 1.00 75.75 93 SER A CA 1
ATOM 768 C C . SER A 1 93 ? 2.996 12.138 14.901 1.00 75.75 93 SER A C 1
ATOM 770 O O . SER A 1 93 ? 2.917 13.132 15.625 1.00 75.75 93 SER A O 1
ATOM 772 N N . ARG A 1 94 ? 2.036 11.203 14.880 1.00 82.44 94 ARG A N 1
ATOM 773 C CA . ARG A 1 94 ? 0.784 11.280 15.643 1.00 82.44 94 ARG A CA 1
ATOM 774 C C . ARG A 1 94 ? 0.877 10.472 16.931 1.00 82.44 94 ARG A C 1
ATOM 776 O O . ARG A 1 94 ? 1.481 9.401 16.969 1.00 82.44 94 ARG A O 1
ATOM 783 N N . LYS A 1 95 ? 0.274 10.993 18.003 1.00 84.25 95 LYS A N 1
ATOM 784 C CA . LYS A 1 95 ? 0.233 10.291 19.288 1.00 84.25 95 LYS A CA 1
ATOM 785 C C . LYS A 1 95 ? -0.685 9.085 19.166 1.00 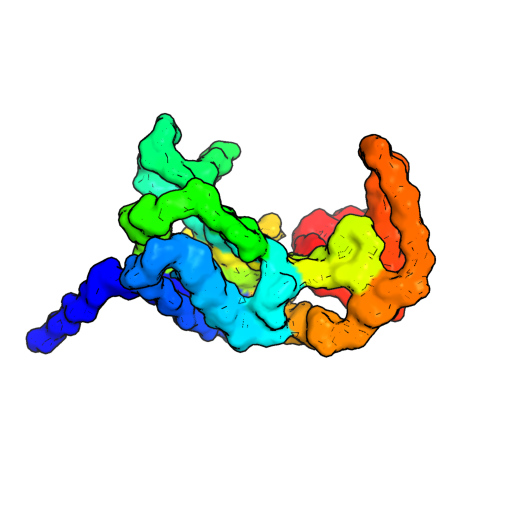84.25 95 LYS A C 1
ATOM 787 O O . LYS A 1 95 ? -1.778 9.192 18.627 1.00 84.25 95 LYS A O 1
ATOM 792 N N . MET A 1 96 ? -0.270 7.966 19.749 1.00 86.06 96 MET A N 1
ATOM 793 C CA . MET A 1 96 ? -1.034 6.716 19.737 1.00 86.06 96 MET A CA 1
ATOM 794 C C . MET A 1 96 ? -2.478 6.894 20.218 1.00 86.06 96 MET A C 1
ATOM 796 O O . MET A 1 96 ? -3.404 6.417 19.573 1.00 86.06 96 MET A O 1
ATOM 800 N N . LYS A 1 97 ? -2.669 7.653 21.305 1.00 85.88 97 LYS A N 1
ATOM 801 C CA . LYS A 1 97 ? -3.995 7.963 21.846 1.00 85.88 97 LYS A CA 1
ATOM 802 C C . LYS A 1 97 ? -4.882 8.698 20.836 1.00 85.88 97 LYS A C 1
ATOM 804 O O . LYS A 1 97 ? -6.043 8.348 20.696 1.00 85.88 97 LYS A O 1
ATOM 809 N N . ASP A 1 98 ? -4.327 9.665 20.108 1.00 86.69 98 ASP A N 1
ATOM 810 C CA . ASP A 1 98 ? -5.078 10.423 19.103 1.00 86.69 98 ASP A CA 1
ATOM 811 C C . ASP A 1 98 ? -5.505 9.512 17.942 1.00 86.69 98 ASP A C 1
ATOM 813 O O . ASP A 1 98 ? -6.622 9.614 17.445 1.00 86.69 98 ASP A O 1
ATOM 817 N N . ILE A 1 99 ? -4.630 8.592 17.522 1.00 88.25 99 ILE A N 1
ATOM 818 C CA . ILE A 1 99 ? -4.936 7.608 16.474 1.00 88.25 99 ILE A CA 1
ATOM 819 C C . ILE A 1 99 ? -6.063 6.672 16.929 1.00 88.25 99 ILE A C 1
ATOM 821 O O . ILE A 1 99 ? -7.038 6.492 16.200 1.00 88.25 99 ILE A O 1
ATOM 825 N N . ARG A 1 100 ? -5.954 6.114 18.138 1.00 88.88 100 ARG A N 1
ATOM 826 C CA . ARG A 1 100 ? -6.960 5.209 18.701 1.00 88.88 100 ARG A CA 1
ATOM 827 C C . ARG A 1 100 ? -8.313 5.885 18.880 1.00 88.88 100 ARG A C 1
ATOM 829 O O . ARG A 1 100 ? -9.322 5.368 18.427 1.00 88.88 100 ARG A O 1
ATOM 836 N N . ASP A 1 101 ? -8.327 7.033 19.549 1.00 86.75 101 ASP A N 1
ATOM 837 C CA . ASP A 1 101 ? -9.566 7.652 20.018 1.00 86.75 101 ASP A CA 1
ATOM 838 C C . ASP A 1 101 ? -10.280 8.432 18.890 1.00 86.75 101 ASP A C 1
ATOM 840 O O . ASP A 1 101 ? -11.470 8.737 19.006 1.00 86.75 101 ASP A O 1
ATOM 844 N N . HIS A 1 102 ? -9.568 8.796 17.811 1.00 86.12 102 HIS A N 1
ATOM 845 C CA . HIS A 1 102 ? -10.090 9.711 16.787 1.00 86.12 102 HIS A CA 1
ATOM 846 C C . HIS A 1 102 ? -9.887 9.279 15.332 1.00 86.12 102 HIS A C 1
ATOM 848 O O . HIS A 1 102 ? -10.485 9.917 14.456 1.00 86.12 102 HIS A O 1
ATOM 854 N N . PHE A 1 103 ? -9.068 8.258 15.047 1.00 89.25 103 PHE A N 1
ATOM 855 C CA . PHE A 1 103 ? -8.836 7.789 13.678 1.00 89.25 103 PHE A CA 1
ATOM 856 C C . PHE A 1 103 ? -9.452 6.430 13.403 1.00 89.25 103 PHE A C 1
ATOM 858 O O . PHE A 1 103 ? -10.277 6.356 12.508 1.00 89.25 103 PHE A O 1
ATOM 865 N N . PHE A 1 104 ? -9.084 5.366 14.112 1.00 91.88 104 PHE A N 1
ATOM 866 C CA . PHE A 1 104 ? -9.633 4.042 13.809 1.00 91.88 104 PHE A CA 1
ATOM 867 C C . PHE A 1 104 ? -10.928 3.784 14.571 1.00 91.88 104 PHE A C 1
ATOM 869 O O . PHE A 1 104 ? -11.072 4.143 15.736 1.00 91.88 104 PHE A O 1
ATOM 876 N N . THR A 1 105 ? -11.887 3.167 13.897 1.00 92.50 105 THR A N 1
ATOM 877 C CA . THR A 1 105 ? -13.095 2.612 14.505 1.00 92.50 105 THR A CA 1
ATOM 878 C C . THR A 1 105 ? -13.143 1.120 14.209 1.00 92.50 105 THR A C 1
ATOM 880 O O . THR A 1 105 ? -12.721 0.678 13.141 1.00 92.50 105 THR A O 1
ATOM 883 N N . ASP A 1 106 ? -13.604 0.330 15.177 1.00 94.56 106 ASP A N 1
ATOM 884 C CA . ASP A 1 106 ? -13.725 -1.114 14.997 1.00 94.56 106 ASP A CA 1
ATOM 885 C C . ASP A 1 106 ? -14.685 -1.426 13.842 1.00 94.56 106 ASP A C 1
ATOM 887 O O . ASP A 1 106 ? -15.773 -0.852 13.745 1.00 94.56 106 ASP A O 1
ATOM 891 N N . GLY A 1 107 ? -14.243 -2.291 12.931 1.00 94.75 107 GLY A N 1
ATOM 892 C CA . GLY A 1 107 ? -14.946 -2.586 11.687 1.00 94.75 107 GLY A CA 1
ATOM 893 C C . GLY A 1 107 ? -14.706 -1.591 10.546 1.00 94.75 107 GLY A C 1
ATOM 894 O O . GLY A 1 107 ? -15.278 -1.803 9.473 1.00 94.75 107 GLY A O 1
ATOM 895 N N . ASP A 1 108 ? -13.868 -0.554 10.723 1.00 96.12 108 ASP A N 1
ATOM 896 C CA . ASP A 1 108 ? -13.451 0.327 9.621 1.00 96.12 108 ASP A CA 1
ATOM 897 C C . ASP A 1 108 ? -12.914 -0.520 8.458 1.00 96.12 108 ASP A C 1
ATOM 899 O O . ASP A 1 108 ? -12.155 -1.475 8.649 1.00 96.12 108 ASP A O 1
ATOM 903 N N . CYS A 1 109 ? -13.294 -0.153 7.236 1.00 97.00 109 CYS A N 1
ATOM 904 C CA . CYS A 1 109 ? -12.990 -0.934 6.046 1.00 97.00 109 CYS A CA 1
ATOM 905 C C . CYS A 1 109 ? -12.264 -0.077 5.010 1.00 97.00 109 CYS A C 1
ATOM 907 O O . CYS A 1 109 ? -12.813 0.900 4.498 1.00 97.00 109 CYS A O 1
ATOM 909 N N . PHE A 1 110 ? -11.035 -0.463 4.680 1.00 96.62 110 PHE A N 1
ATOM 910 C CA . PHE A 1 110 ? -10.155 0.264 3.775 1.00 96.62 110 PHE A CA 1
ATOM 911 C C . PHE A 1 110 ? -9.819 -0.573 2.545 1.00 96.62 110 PHE A C 1
ATOM 913 O O . PHE A 1 110 ? -9.425 -1.731 2.666 1.00 96.62 110 PHE A O 1
ATOM 920 N N . MET A 1 111 ? -9.914 0.025 1.362 1.00 95.25 111 MET A N 1
ATOM 921 C CA . MET A 1 111 ? -9.398 -0.579 0.139 1.00 95.25 111 MET A CA 1
ATOM 922 C C . MET A 1 111 ? -7.909 -0.277 0.006 1.00 95.25 111 MET A C 1
ATOM 924 O O . MET A 1 111 ? -7.486 0.863 0.202 1.00 95.25 111 MET A O 1
ATOM 928 N N . LEU A 1 112 ? -7.134 -1.302 -0.331 1.00 95.19 112 LEU A N 1
ATOM 929 C CA . LEU A 1 112 ? -5.696 -1.220 -0.532 1.00 95.19 112 LEU A CA 1
ATOM 930 C C . LEU A 1 112 ? -5.370 -0.867 -1.987 1.00 95.19 112 LEU A C 1
ATOM 932 O O . LEU A 1 112 ? -5.721 -1.603 -2.911 1.00 95.19 112 LEU A O 1
ATOM 936 N N . ASP A 1 113 ? -4.637 0.225 -2.160 1.00 92.38 113 ASP A N 1
ATOM 937 C CA . ASP A 1 113 ? -3.895 0.559 -3.371 1.00 92.38 113 ASP A CA 1
ATOM 938 C C . ASP A 1 113 ? -2.390 0.476 -3.087 1.00 92.38 113 ASP A C 1
ATOM 940 O O . ASP A 1 113 ? -1.904 0.943 -2.049 1.00 92.38 113 ASP A O 1
ATOM 944 N N . SER A 1 114 ? -1.654 -0.151 -3.999 1.00 92.50 114 SER A N 1
ATOM 945 C CA . SER A 1 114 ? -0.230 -0.442 -3.856 1.00 92.50 114 SER A CA 1
ATOM 946 C C . SER A 1 114 ? 0.562 0.095 -5.040 1.00 92.50 114 SER A C 1
ATOM 948 O O . SER A 1 114 ? 0.305 -0.228 -6.203 1.00 92.50 114 SER A O 1
ATOM 950 N N . LYS A 1 115 ? 1.579 0.901 -4.737 1.00 90.69 115 LYS A N 1
ATOM 951 C CA . LYS A 1 115 ? 2.421 1.560 -5.738 1.00 90.69 115 LYS A CA 1
ATOM 952 C C . LYS A 1 115 ? 3.847 1.067 -5.579 1.00 90.69 115 LYS A C 1
ATOM 954 O O . LYS A 1 115 ? 4.452 1.278 -4.529 1.00 90.69 115 LYS A O 1
ATOM 959 N N . LEU A 1 116 ? 4.362 0.383 -6.600 1.00 93.06 116 LEU A N 1
ATOM 960 C CA . LEU A 1 116 ? 5.795 0.133 -6.705 1.00 93.06 116 LEU A CA 1
ATOM 961 C C . LEU A 1 116 ? 6.472 1.375 -7.268 1.00 93.06 116 LEU A C 1
ATOM 963 O O . LEU A 1 116 ? 6.015 1.936 -8.266 1.00 93.06 116 LEU A O 1
ATOM 967 N N . GLU A 1 117 ? 7.590 1.746 -6.664 1.00 91.00 117 GLU A N 1
ATOM 968 C CA . GLU A 1 117 ? 8.470 2.791 -7.167 1.00 91.00 117 GLU A CA 1
ATOM 969 C C . GLU A 1 117 ? 9.919 2.304 -7.145 1.00 91.00 117 GLU A C 1
ATOM 971 O O . GLU A 1 117 ? 10.288 1.390 -6.402 1.00 91.00 117 GLU A O 1
ATOM 976 N N . LEU A 1 118 ? 10.747 2.924 -7.982 1.00 90.12 118 LEU A N 1
ATOM 977 C CA . LEU A 1 118 ? 12.192 2.824 -7.846 1.00 90.12 118 LEU A CA 1
ATOM 978 C C . LEU A 1 118 ? 12.676 3.964 -6.960 1.00 90.12 118 LEU A C 1
ATOM 980 O O . LEU A 1 118 ? 12.191 5.090 -7.073 1.00 90.12 118 LEU A O 1
ATOM 984 N N . THR A 1 119 ? 13.666 3.684 -6.118 1.00 86.94 119 THR A N 1
ATOM 985 C CA . THR A 1 119 ? 14.378 4.740 -5.397 1.00 86.94 119 THR A CA 1
ATOM 986 C C . THR A 1 119 ? 14.984 5.738 -6.376 1.00 86.94 119 THR A C 1
ATOM 988 O O . THR A 1 119 ? 15.265 5.417 -7.529 1.00 86.94 119 THR A O 1
ATOM 991 N N . TYR A 1 120 ? 15.233 6.954 -5.895 1.00 79.75 120 TYR A N 1
ATOM 992 C CA . TYR A 1 120 ? 15.848 8.017 -6.690 1.00 79.75 120 TYR A CA 1
ATOM 993 C C . TYR A 1 120 ? 17.174 7.586 -7.350 1.00 79.75 120 TYR A C 1
ATOM 995 O O . TYR A 1 120 ? 17.458 7.951 -8.486 1.00 79.75 120 TYR A O 1
ATOM 1003 N N . ASP A 1 121 ? 17.961 6.757 -6.660 1.00 81.62 121 ASP A N 1
ATOM 1004 C CA . ASP A 1 121 ? 19.233 6.223 -7.166 1.00 81.62 121 ASP A CA 1
ATOM 1005 C C . ASP A 1 121 ? 19.064 5.037 -8.138 1.00 81.62 121 ASP A C 1
ATOM 1007 O O . ASP A 1 121 ? 20.058 4.476 -8.603 1.00 81.62 121 ASP A O 1
ATOM 1011 N N . PHE A 1 122 ? 17.819 4.634 -8.424 1.00 86.56 122 PHE A N 1
ATOM 1012 C CA . PHE A 1 122 ? 17.441 3.453 -9.202 1.00 86.56 122 PHE A CA 1
ATOM 1013 C C . PHE A 1 122 ? 18.178 2.183 -8.770 1.00 86.56 122 PHE A C 1
ATOM 1015 O O . PHE A 1 122 ? 18.551 1.366 -9.606 1.00 86.56 122 PHE A O 1
ATOM 1022 N N . ASP A 1 123 ? 18.402 2.021 -7.464 1.00 87.38 123 ASP A N 1
ATOM 1023 C CA . ASP A 1 123 ? 19.141 0.894 -6.891 1.00 87.38 123 ASP A CA 1
ATOM 1024 C C . ASP A 1 123 ? 18.231 -0.124 -6.191 1.00 87.38 123 ASP A C 1
ATOM 1026 O O . ASP A 1 123 ? 18.655 -1.252 -5.933 1.00 87.38 123 ASP A O 1
ATOM 1030 N N . LYS A 1 124 ? 16.997 0.273 -5.862 1.00 91.12 124 LYS A N 1
ATOM 1031 C CA . LYS A 1 124 ? 16.048 -0.504 -5.060 1.00 91.12 124 LYS A CA 1
ATOM 1032 C C . LYS A 1 124 ? 14.614 -0.248 -5.494 1.00 91.12 124 LYS A C 1
ATOM 1034 O O . LYS A 1 124 ? 14.292 0.805 -6.042 1.00 91.12 124 LYS A O 1
ATOM 1039 N N . ILE A 1 125 ? 13.754 -1.199 -5.157 1.00 93.56 125 ILE A N 1
ATOM 1040 C CA . ILE A 1 125 ? 12.306 -1.068 -5.221 1.00 93.56 125 ILE A CA 1
ATOM 1041 C C . ILE A 1 125 ? 11.787 -0.713 -3.827 1.00 93.56 125 ILE A C 1
ATOM 1043 O O . ILE A 1 125 ? 12.188 -1.307 -2.819 1.00 93.56 125 ILE A O 1
ATOM 1047 N N . CYS A 1 126 ? 10.852 0.225 -3.776 1.00 92.81 126 CYS A N 1
ATOM 1048 C CA . CYS A 1 126 ? 10.032 0.494 -2.607 1.00 92.81 126 CYS A CA 1
ATOM 1049 C C . CYS A 1 126 ? 8.547 0.355 -2.940 1.00 92.81 126 CYS A C 1
ATOM 1051 O O . CYS A 1 126 ? 8.128 0.438 -4.095 1.00 92.81 126 CYS A O 1
ATOM 1053 N N . VAL A 1 127 ? 7.756 0.117 -1.897 1.00 93.81 127 VAL A N 1
ATOM 1054 C CA . VAL A 1 127 ? 6.306 -0.022 -1.992 1.00 93.81 127 VAL A CA 1
ATOM 1055 C C . VAL A 1 127 ? 5.639 1.025 -1.117 1.00 93.81 127 VAL A C 1
ATOM 1057 O O . VAL A 1 127 ? 5.995 1.190 0.052 1.00 93.81 127 VAL A O 1
ATOM 1060 N N . TYR A 1 128 ? 4.650 1.700 -1.685 1.00 92.44 128 TYR A N 1
ATOM 1061 C CA . TYR A 1 128 ? 3.786 2.639 -0.987 1.00 92.44 128 TYR A CA 1
ATOM 1062 C C . TYR A 1 128 ? 2.389 2.044 -0.918 1.00 92.44 128 TYR A C 1
ATOM 1064 O O . TYR A 1 128 ? 1.822 1.655 -1.943 1.00 92.44 128 TYR A O 1
ATOM 1072 N N . TYR A 1 129 ? 1.830 1.991 0.286 1.00 94.19 129 TYR A N 1
ATOM 1073 C CA . TYR A 1 129 ? 0.444 1.590 0.484 1.00 94.19 129 TYR A CA 1
ATOM 1074 C C . TYR A 1 129 ? -0.428 2.793 0.795 1.00 94.19 129 TYR A C 1
ATOM 1076 O O . TYR A 1 129 ? -0.136 3.593 1.690 1.00 94.19 129 TYR A O 1
ATOM 1084 N N . VAL A 1 1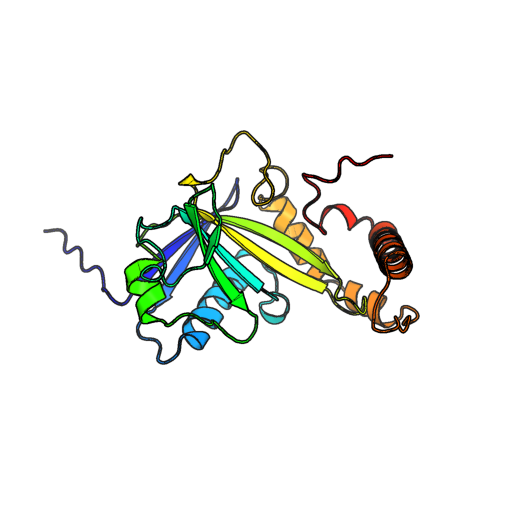30 ? -1.539 2.883 0.070 1.00 93.25 130 VAL A N 1
ATOM 1085 C CA . VAL A 1 130 ? -2.620 3.820 0.342 1.00 93.25 130 VAL A CA 1
ATOM 1086 C C . VAL A 1 130 ? -3.870 3.007 0.656 1.00 93.25 130 VAL A C 1
ATOM 1088 O O . VAL A 1 130 ? -4.379 2.270 -0.178 1.00 93.25 130 VAL A O 1
ATOM 1091 N N . LEU A 1 131 ? -4.344 3.125 1.891 1.00 95.56 131 LEU A N 1
ATOM 1092 C CA . LEU A 1 131 ? -5.550 2.486 2.392 1.00 95.56 131 LEU A CA 1
ATOM 1093 C C . LEU A 1 131 ? -6.651 3.529 2.502 1.00 95.56 131 LEU A C 1
ATOM 1095 O O . LEU A 1 131 ? -6.658 4.356 3.416 1.00 95.56 131 LEU A O 1
ATOM 1099 N N . THR A 1 132 ? -7.580 3.494 1.559 1.00 93.94 132 THR A N 1
ATOM 1100 C CA . THR A 1 132 ? -8.658 4.478 1.453 1.00 93.94 132 THR A CA 1
ATOM 1101 C C . THR A 1 132 ? -9.951 3.870 1.974 1.00 93.94 132 THR A C 1
ATOM 1103 O O . THR A 1 132 ? -10.350 2.790 1.545 1.00 93.94 132 THR A O 1
ATOM 1106 N N . HIS A 1 133 ? -10.598 4.535 2.931 1.00 95.12 133 HIS A N 1
ATOM 1107 C CA . HIS A 1 133 ? -11.843 4.052 3.521 1.00 95.12 133 HIS A CA 1
ATOM 1108 C C . HIS A 1 133 ? -12.915 3.878 2.439 1.00 95.12 133 HIS A C 1
ATOM 1110 O O . HIS A 1 133 ? -13.032 4.726 1.554 1.00 95.12 133 HIS A O 1
ATOM 1116 N N . GLN A 1 134 ? -13.709 2.809 2.528 1.00 93.06 134 GLN A N 1
ATOM 1117 C CA . GLN A 1 134 ? -14.703 2.446 1.509 1.00 93.06 134 GLN A CA 1
ATOM 1118 C C . GLN A 1 134 ? -15.690 3.584 1.193 1.00 93.06 134 GLN A C 1
ATOM 1120 O O . GLN A 1 134 ? -16.082 3.753 0.046 1.00 93.06 134 GLN A O 1
ATOM 1125 N N . ASP A 1 135 ? -16.024 4.422 2.180 1.00 91.62 135 ASP A N 1
ATOM 1126 C CA . ASP A 1 135 ? -16.940 5.561 2.001 1.00 91.62 135 ASP A CA 1
ATOM 1127 C C . ASP A 1 135 ? -16.403 6.641 1.046 1.00 91.62 135 ASP A C 1
ATOM 1129 O O . ASP A 1 135 ? -17.162 7.488 0.577 1.00 91.62 135 ASP A O 1
ATOM 1133 N N . LEU A 1 136 ? -15.092 6.653 0.790 1.00 89.44 136 LEU A N 1
ATOM 1134 C CA . LEU A 1 136 ? -14.440 7.585 -0.131 1.00 89.44 136 LEU A CA 1
ATOM 1135 C C . LEU A 1 136 ? -14.284 7.005 -1.543 1.00 89.44 136 LEU A C 1
ATOM 1137 O O . LEU A 1 136 ? -13.737 7.681 -2.417 1.00 89.44 136 LEU A O 1
ATOM 1141 N N . ILE A 1 137 ? -14.713 5.763 -1.766 1.00 88.00 137 ILE A N 1
ATOM 1142 C CA . ILE A 1 137 ? -14.460 5.032 -3.002 1.00 88.00 137 ILE A CA 1
ATOM 1143 C C . ILE A 1 137 ? -15.742 4.901 -3.803 1.00 88.00 137 ILE A C 1
ATOM 1145 O O . ILE A 1 137 ? -16.760 4.403 -3.332 1.00 88.00 137 ILE A O 1
ATOM 1149 N N . ASP A 1 138 ? -15.648 5.313 -5.060 1.00 86.25 138 ASP A N 1
ATOM 1150 C CA . ASP A 1 138 ? -16.592 4.913 -6.087 1.00 86.25 138 ASP A CA 1
ATOM 1151 C C . ASP A 1 138 ? -16.078 3.620 -6.727 1.00 86.25 138 ASP A C 1
ATOM 1153 O O . ASP A 1 138 ? -15.117 3.639 -7.494 1.00 86.25 138 ASP A O 1
ATOM 1157 N N . GLU A 1 139 ? -16.703 2.486 -6.405 1.00 77.94 139 GLU A N 1
ATOM 1158 C CA . GLU A 1 139 ? -16.311 1.174 -6.940 1.00 77.94 139 GLU A CA 1
ATOM 1159 C C . GLU A 1 139 ? -16.456 1.085 -8.471 1.00 77.94 139 GLU A C 1
ATOM 1161 O O . GLU A 1 139 ? -15.884 0.194 -9.100 1.00 77.94 139 GLU A O 1
ATOM 1166 N N . THR A 1 140 ? -17.201 2.008 -9.089 1.00 80.69 140 THR A N 1
ATOM 1167 C CA . THR A 1 140 ? -17.456 2.015 -10.536 1.00 80.69 140 THR A CA 1
ATOM 1168 C C . THR A 1 140 ? -16.426 2.808 -11.337 1.00 80.69 140 THR A C 1
ATOM 1170 O O . THR A 1 140 ? -16.394 2.700 -12.566 1.00 80.69 140 THR A O 1
ATOM 1173 N N . ALA A 1 141 ? -15.570 3.585 -10.668 1.00 79.38 141 ALA A N 1
ATOM 1174 C CA . ALA A 1 141 ? -14.628 4.488 -11.310 1.00 79.38 141 ALA A CA 1
ATOM 1175 C C . ALA A 1 141 ? -13.210 4.341 -10.747 1.00 79.38 141 ALA A C 1
ATOM 1177 O O . ALA A 1 141 ? -12.991 4.019 -9.583 1.00 79.38 141 ALA A O 1
ATOM 1178 N N . CYS A 1 142 ? -12.218 4.635 -11.587 1.00 84.38 142 CYS A N 1
ATOM 1179 C CA . CYS A 1 142 ? -10.834 4.725 -11.141 1.00 84.38 142 CYS A CA 1
ATOM 1180 C C . CYS A 1 142 ? -10.511 6.158 -10.702 1.00 84.38 142 CYS A C 1
ATOM 1182 O O . CYS A 1 142 ? -10.865 7.140 -11.358 1.00 84.38 142 CYS A O 1
ATOM 1184 N N . SER A 1 143 ? -9.823 6.272 -9.573 1.00 80.44 143 SER A N 1
ATOM 1185 C CA . SER A 1 143 ? -9.365 7.513 -8.956 1.00 80.44 143 SER A CA 1
ATOM 1186 C C . SER A 1 143 ? -7.835 7.505 -8.805 1.00 80.44 143 SER A C 1
ATOM 1188 O O . SER A 1 143 ? -7.149 6.656 -9.367 1.00 80.44 143 SER A O 1
ATOM 1190 N N . ALA A 1 144 ? -7.273 8.494 -8.100 1.00 74.69 144 ALA A N 1
ATOM 1191 C CA . ALA A 1 144 ? -5.834 8.519 -7.797 1.00 74.69 144 ALA A CA 1
ATOM 1192 C C . ALA A 1 144 ? -5.425 7.497 -6.721 1.00 74.69 144 ALA A C 1
ATOM 1194 O O . ALA A 1 144 ? -4.242 7.168 -6.618 1.00 74.69 144 ALA A O 1
ATOM 1195 N N . ASP A 1 145 ? -6.393 7.066 -5.910 1.00 75.25 145 ASP A N 1
ATOM 1196 C CA . ASP A 1 145 ? -6.181 6.281 -4.693 1.00 75.25 145 ASP A CA 1
ATOM 1197 C C . ASP A 1 145 ? -6.930 4.931 -4.735 1.00 75.25 145 ASP A C 1
ATOM 1199 O O . ASP A 1 145 ? -6.950 4.209 -3.742 1.00 75.25 145 ASP A O 1
ATOM 1203 N N . TYR A 1 146 ? -7.597 4.609 -5.853 1.00 84.88 146 TYR A N 1
ATOM 1204 C CA . TYR A 1 146 ? -8.285 3.334 -6.075 1.00 84.88 146 TYR A CA 1
ATOM 1205 C C . TYR A 1 146 ? -8.556 3.090 -7.563 1.00 84.88 146 TYR A C 1
ATOM 1207 O O . TYR A 1 146 ? -9.046 3.982 -8.255 1.00 84.88 146 TYR A O 1
ATOM 1215 N N . CYS A 1 147 ? -8.337 1.868 -8.044 1.00 86.88 147 CYS A N 1
ATOM 1216 C CA . CYS A 1 147 ? -8.891 1.397 -9.310 1.00 86.88 147 CYS A CA 1
ATOM 1217 C C . CYS A 1 147 ? -9.069 -0.118 -9.288 1.00 86.88 147 CYS A C 1
ATOM 1219 O O . CYS A 1 147 ? -8.137 -0.850 -8.974 1.00 86.88 147 CYS A O 1
ATOM 1221 N N . HIS A 1 148 ? -10.228 -0.618 -9.713 1.00 85.00 148 HIS A N 1
ATOM 1222 C CA . HIS A 1 148 ? -10.512 -2.057 -9.699 1.00 85.00 148 HIS A CA 1
ATOM 1223 C C . HIS A 1 148 ? -9.507 -2.888 -10.534 1.00 8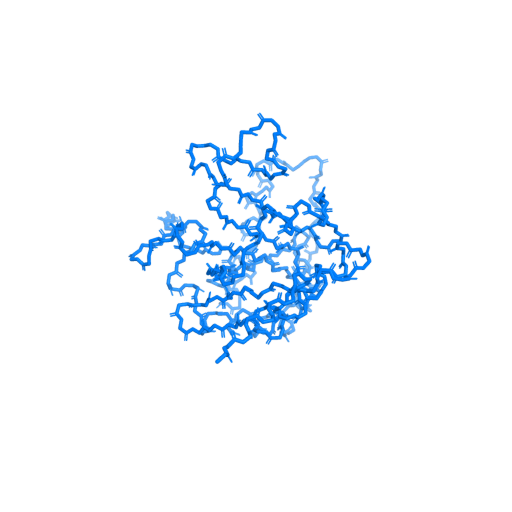5.00 148 HIS A C 1
ATOM 1225 O O . HIS A 1 148 ? -9.241 -4.056 -10.239 1.00 85.00 148 HIS A O 1
ATOM 1231 N N . HIS A 1 149 ? -8.909 -2.299 -11.575 1.00 85.06 149 HIS A N 1
ATOM 1232 C CA . HIS A 1 149 ? -7.923 -2.980 -12.422 1.00 85.06 149 HIS A CA 1
ATOM 1233 C C . HIS A 1 149 ? -6.561 -3.197 -11.745 1.00 85.06 149 HIS A C 1
ATOM 1235 O O . HIS A 1 149 ? -5.858 -4.137 -12.115 1.00 85.06 149 HIS A O 1
ATOM 1241 N N . THR A 1 150 ? -6.202 -2.371 -10.760 1.00 88.25 150 THR A N 1
ATOM 1242 C CA . THR A 1 150 ? -4.911 -2.437 -10.051 1.00 88.25 150 THR A CA 1
ATOM 1243 C C . THR A 1 150 ? -5.063 -2.873 -8.592 1.00 88.25 150 THR A C 1
ATOM 1245 O O . THR A 1 150 ? -4.179 -3.519 -8.047 1.00 88.25 150 THR A O 1
ATOM 1248 N N . CYS A 1 151 ? -6.209 -2.617 -7.964 1.00 90.81 151 CYS A N 1
ATOM 1249 C CA . CYS A 1 151 ? -6.515 -2.995 -6.584 1.00 90.81 151 CYS A CA 1
ATOM 1250 C C . CYS A 1 151 ? -7.146 -4.401 -6.507 1.00 90.81 151 CYS A C 1
ATOM 1252 O O . CYS A 1 151 ? -8.245 -4.569 -5.975 1.00 90.81 151 CYS A O 1
ATOM 1254 N N . ASN A 1 152 ? -6.503 -5.418 -7.086 1.00 93.25 152 ASN A N 1
ATOM 1255 C CA . ASN A 1 152 ? -6.937 -6.825 -7.029 1.00 93.25 152 ASN A CA 1
ATOM 1256 C C . ASN A 1 152 ? -5.769 -7.760 -6.688 1.00 93.25 152 ASN A C 1
ATOM 1258 O O . ASN A 1 152 ? -4.598 -7.389 -6.820 1.00 93.25 152 ASN A O 1
ATOM 1262 N N . ARG A 1 153 ? -6.090 -8.987 -6.267 1.00 96.12 153 ARG A N 1
ATOM 1263 C CA . ARG A 1 153 ? -5.113 -9.998 -5.850 1.00 96.12 153 ARG A CA 1
ATOM 1264 C C . ARG A 1 153 ? -4.107 -10.319 -6.946 1.00 96.12 153 ARG A C 1
ATOM 1266 O O . ARG A 1 153 ? -2.919 -10.398 -6.658 1.00 96.12 153 ARG A O 1
ATOM 1273 N N . ALA A 1 154 ? -4.558 -10.472 -8.190 1.00 95.19 154 ALA A N 1
ATOM 1274 C CA . ALA A 1 154 ? -3.676 -10.830 -9.298 1.00 95.19 154 ALA A CA 1
ATOM 1275 C C . ALA A 1 154 ? -2.617 -9.747 -9.576 1.00 95.19 154 ALA A C 1
ATOM 1277 O O . ALA A 1 154 ? -1.458 -10.069 -9.835 1.00 95.19 154 ALA A O 1
ATOM 1278 N N . PHE A 1 155 ? -2.997 -8.470 -9.500 1.00 94.06 155 PHE A N 1
ATOM 1279 C CA . PHE A 1 155 ? -2.071 -7.351 -9.665 1.00 94.06 155 PHE A CA 1
ATOM 1280 C C . PHE A 1 155 ? -1.073 -7.267 -8.503 1.00 94.06 155 PHE A C 1
ATOM 1282 O O . PHE A 1 155 ? 0.131 -7.144 -8.731 1.00 94.06 155 PHE A O 1
ATOM 1289 N N . LEU A 1 156 ? -1.556 -7.408 -7.265 1.00 95.19 156 LEU A N 1
ATOM 1290 C CA . LEU A 1 156 ? -0.709 -7.390 -6.074 1.00 95.19 156 LEU A CA 1
ATOM 1291 C C . LEU A 1 156 ? 0.273 -8.572 -6.040 1.00 95.19 156 LEU A C 1
ATOM 1293 O O . LEU A 1 156 ? 1.443 -8.387 -5.719 1.00 95.19 156 LEU A O 1
ATOM 1297 N N . ASP A 1 157 ? -0.165 -9.768 -6.437 1.00 96.88 157 ASP A N 1
ATOM 1298 C CA . ASP A 1 157 ? 0.701 -10.947 -6.534 1.00 96.88 157 ASP A CA 1
ATOM 1299 C C . ASP A 1 157 ? 1.815 -10.733 -7.571 1.00 96.88 157 ASP A C 1
ATOM 1301 O O . ASP A 1 157 ? 2.958 -11.120 -7.334 1.00 96.88 157 ASP A O 1
ATOM 1305 N N . LYS A 1 158 ? 1.533 -10.039 -8.683 1.00 96.31 158 LYS A N 1
ATOM 1306 C CA . LYS A 1 158 ? 2.566 -9.650 -9.656 1.00 96.31 158 LYS A CA 1
ATOM 1307 C C . LYS A 1 158 ? 3.562 -8.647 -9.083 1.00 96.31 158 LYS A C 1
ATOM 1309 O O . LYS A 1 158 ? 4.760 -8.791 -9.314 1.00 96.31 158 LYS A O 1
ATOM 1314 N N . GLN A 1 159 ? 3.099 -7.672 -8.301 1.00 96.06 159 GLN A N 1
ATOM 1315 C CA . GLN A 1 159 ? 4.004 -6.774 -7.583 1.00 96.06 159 GLN A CA 1
ATOM 1316 C C . GLN A 1 159 ? 4.879 -7.541 -6.581 1.00 96.06 159 GLN A C 1
ATOM 1318 O O . GLN A 1 159 ? 6.088 -7.316 -6.531 1.00 96.06 159 GLN A O 1
ATOM 1323 N N . ALA A 1 160 ? 4.306 -8.491 -5.839 1.00 97.38 160 ALA A N 1
ATOM 1324 C CA . ALA A 1 160 ? 5.057 -9.345 -4.927 1.00 97.38 160 ALA A CA 1
ATOM 1325 C C . ALA A 1 160 ? 6.100 -10.206 -5.661 1.00 97.38 160 ALA A C 1
ATOM 1327 O O . ALA A 1 160 ? 7.234 -10.307 -5.196 1.00 97.38 160 ALA A O 1
ATOM 1328 N N . GLU A 1 161 ? 5.766 -10.788 -6.818 1.00 97.50 161 GLU A N 1
ATOM 1329 C CA . GLU A 1 161 ? 6.728 -11.516 -7.659 1.00 97.50 161 GLU A CA 1
ATOM 1330 C C . GLU A 1 161 ? 7.915 -10.629 -8.064 1.00 97.50 161 GLU A C 1
ATOM 1332 O O . GLU A 1 161 ? 9.062 -11.059 -7.952 1.00 97.50 161 GLU A O 1
ATOM 1337 N N . ILE A 1 162 ? 7.659 -9.384 -8.486 1.00 96.38 162 ILE A N 1
ATOM 1338 C CA . ILE A 1 162 ? 8.708 -8.429 -8.877 1.00 96.38 162 ILE A CA 1
ATOM 1339 C C . ILE A 1 162 ? 9.608 -8.095 -7.686 1.00 96.38 162 ILE A C 1
ATOM 1341 O O . ILE A 1 162 ? 10.831 -8.188 -7.796 1.00 96.38 162 ILE A O 1
ATOM 1345 N N . VAL A 1 163 ? 9.016 -7.735 -6.545 1.00 95.94 163 VAL A N 1
ATOM 1346 C CA . VAL A 1 163 ? 9.759 -7.332 -5.341 1.00 95.94 163 VAL A CA 1
ATOM 1347 C C . VAL A 1 163 ? 10.627 -8.467 -4.791 1.00 95.94 163 VAL A C 1
ATOM 1349 O O . VAL A 1 163 ? 11.714 -8.208 -4.280 1.00 95.94 163 VAL A O 1
ATOM 1352 N N . ASN A 1 164 ? 10.166 -9.713 -4.910 1.00 95.81 164 ASN A N 1
ATOM 1353 C CA . ASN A 1 164 ? 10.897 -10.897 -4.455 1.00 95.81 164 ASN A CA 1
ATOM 1354 C C . ASN A 1 164 ? 11.840 -11.490 -5.525 1.00 95.81 164 ASN A C 1
ATOM 1356 O O . ASN A 1 164 ? 12.447 -12.534 -5.287 1.00 95.81 164 ASN A O 1
ATOM 1360 N N . SER A 1 165 ? 11.955 -10.865 -6.700 1.00 94.81 165 SER A N 1
ATOM 1361 C CA . SER A 1 165 ? 12.848 -11.310 -7.777 1.00 94.81 165 SER A CA 1
ATOM 1362 C C . SER A 1 165 ? 14.265 -10.734 -7.650 1.00 94.81 165 SER A C 1
ATOM 1364 O O . SER A 1 165 ? 14.528 -9.827 -6.862 1.00 94.81 165 SER A O 1
ATOM 1366 N N . ASP A 1 166 ? 15.175 -11.188 -8.514 1.00 92.00 166 ASP A N 1
ATOM 1367 C CA . ASP A 1 166 ? 16.535 -10.642 -8.626 1.00 92.00 166 ASP A CA 1
ATOM 1368 C C . ASP A 1 166 ? 16.601 -9.274 -9.339 1.00 92.00 166 ASP A C 1
ATOM 1370 O O . ASP A 1 166 ? 17.682 -8.810 -9.709 1.00 92.00 166 ASP A O 1
ATOM 1374 N N . PHE A 1 167 ? 15.469 -8.596 -9.552 1.00 93.44 167 PHE A N 1
ATOM 1375 C CA . PHE A 1 167 ? 15.433 -7.321 -10.267 1.00 93.44 167 PHE A CA 1
ATOM 1376 C C . PHE A 1 167 ? 16.272 -6.227 -9.587 1.00 93.44 167 PHE A C 1
ATOM 1378 O O . PHE A 1 167 ? 16.982 -5.491 -10.265 1.00 93.44 167 PHE A O 1
ATOM 1385 N N . GLU A 1 168 ? 16.312 -6.161 -8.254 1.00 92.31 168 GLU A N 1
ATOM 1386 C CA . GLU A 1 168 ? 17.219 -5.223 -7.570 1.00 92.31 168 GLU A CA 1
ATOM 1387 C C . GLU A 1 168 ? 18.699 -5.543 -7.801 1.00 92.31 168 GLU A C 1
ATOM 1389 O O . GLU A 1 168 ? 19.528 -4.638 -7.885 1.00 92.31 168 GLU A O 1
ATOM 1394 N N . SER A 1 169 ? 19.048 -6.820 -7.974 1.00 91.94 169 SER A N 1
ATOM 1395 C CA . SER A 1 169 ? 20.405 -7.188 -8.375 1.00 91.94 169 SER A CA 1
ATOM 1396 C C . SER A 1 169 ? 20.724 -6.619 -9.756 1.00 91.94 169 SER A C 1
ATOM 1398 O O . SER A 1 169 ? 21.821 -6.103 -9.949 1.00 91.94 169 SER A O 1
ATOM 1400 N N . TYR A 1 170 ? 19.781 -6.642 -10.705 1.00 91.06 170 TYR A N 1
ATOM 1401 C CA . TYR A 1 170 ? 19.953 -5.978 -12.002 1.00 91.06 170 TYR A CA 1
ATOM 1402 C C . TYR A 1 170 ? 20.169 -4.468 -11.846 1.00 91.06 170 TYR A C 1
ATOM 1404 O O . TYR A 1 170 ? 21.127 -3.936 -12.411 1.00 91.06 170 TYR A O 1
ATOM 1412 N N . LEU A 1 171 ? 19.337 -3.802 -11.038 1.00 90.25 171 LEU A N 1
ATOM 1413 C CA . LEU A 1 171 ? 19.442 -2.368 -10.751 1.00 90.25 171 LEU A CA 1
ATOM 1414 C C . LEU A 1 171 ? 20.831 -1.987 -10.215 1.00 90.25 171 LEU A C 1
ATOM 1416 O O . LEU A 1 171 ? 21.454 -1.046 -10.703 1.00 90.25 171 LEU A O 1
ATOM 1420 N N . LEU A 1 172 ? 21.380 -2.773 -9.286 1.00 87.56 172 LEU A N 1
ATOM 1421 C CA . LEU A 1 172 ? 22.706 -2.531 -8.706 1.00 87.56 172 LEU A CA 1
ATOM 1422 C C . LEU A 1 172 ? 23.865 -2.618 -9.713 1.00 87.56 172 LEU A C 1
ATOM 1424 O O . LEU A 1 172 ? 24.908 -2.003 -9.481 1.00 87.56 172 LEU A O 1
ATOM 1428 N N . HIS A 1 173 ? 23.701 -3.370 -10.806 1.00 86.88 173 HIS A N 1
ATOM 1429 C CA . HIS A 1 173 ? 24.705 -3.489 -11.869 1.00 86.88 173 HIS A CA 1
ATOM 1430 C C . HIS A 1 173 ? 24.565 -2.411 -12.952 1.00 86.88 173 HIS A C 1
ATOM 1432 O O . HIS A 1 173 ? 25.429 -2.314 -13.827 1.00 86.88 173 HIS A O 1
ATOM 1438 N N . GLN A 1 174 ? 23.510 -1.593 -12.908 1.00 81.75 174 GLN A N 1
ATOM 1439 C CA . GLN A 1 174 ? 23.353 -0.483 -13.838 1.00 81.75 174 GLN A CA 1
ATOM 1440 C C . GLN A 1 174 ? 24.383 0.623 -13.558 1.00 81.75 174 GLN A C 1
ATOM 1442 O O . GLN A 1 174 ? 24.757 0.862 -12.405 1.00 81.75 174 GLN A O 1
ATOM 1447 N N . PRO A 1 175 ? 24.852 1.342 -14.596 1.00 77.38 175 PRO A N 1
ATOM 1448 C CA . PRO A 1 175 ? 25.722 2.492 -14.404 1.00 77.38 175 PRO A CA 1
ATOM 1449 C C . PRO A 1 175 ? 25.029 3.546 -13.534 1.00 77.38 175 PRO A C 1
ATOM 1451 O O . PRO A 1 175 ? 24.030 4.138 -13.943 1.00 77.38 175 PRO A O 1
ATOM 1454 N N . ARG A 1 176 ? 25.576 3.807 -12.342 1.00 68.19 176 ARG A N 1
ATOM 1455 C CA . ARG A 1 176 ? 25.067 4.862 -11.459 1.00 68.19 176 ARG A CA 1
ATOM 1456 C C . ARG A 1 176 ? 25.295 6.221 -12.109 1.00 68.19 176 ARG A C 1
ATOM 1458 O O . ARG A 1 176 ? 26.440 6.593 -12.374 1.00 68.19 176 ARG A O 1
ATOM 1465 N N . ARG A 1 177 ? 24.222 6.977 -12.331 1.00 65.56 177 ARG A N 1
ATOM 1466 C CA . ARG A 1 177 ? 24.320 8.395 -12.685 1.00 65.56 177 ARG A CA 1
ATOM 1467 C C . ARG A 1 177 ? 24.280 9.209 -11.400 1.00 65.56 177 ARG A C 1
ATOM 1469 O O . ARG A 1 177 ? 23.364 9.079 -10.600 1.00 65.56 177 ARG A O 1
ATOM 1476 N N . LEU A 1 178 ? 25.310 10.023 -11.189 1.00 64.06 178 LEU A N 1
ATOM 1477 C CA . LEU A 1 178 ? 25.285 11.038 -10.145 1.00 64.06 178 LEU A CA 1
ATOM 1478 C C . LEU A 1 178 ? 24.421 12.183 -10.662 1.00 64.06 178 LEU A C 1
ATOM 1480 O O . LEU A 1 178 ? 24.847 12.911 -11.557 1.00 64.06 178 LEU A O 1
ATOM 1484 N N . PHE A 1 179 ? 23.217 12.326 -10.122 1.00 64.94 179 PHE A N 1
ATOM 1485 C CA . PHE A 1 179 ? 22.397 13.491 -10.417 1.00 64.94 179 PHE A CA 1
ATOM 1486 C C . PHE A 1 179 ? 22.857 14.663 -9.543 1.00 64.94 179 PHE A C 1
ATOM 1488 O O . PHE A 1 179 ? 23.003 14.499 -8.326 1.00 64.94 179 PHE A O 1
ATOM 1495 N N . PRO A 1 180 ? 23.131 15.839 -10.128 1.00 63.22 180 PRO A N 1
ATOM 1496 C CA . PRO A 1 180 ? 23.455 17.018 -9.346 1.00 63.22 180 PRO A CA 1
ATOM 1497 C C . PRO A 1 180 ? 22.255 17.427 -8.482 1.00 63.22 180 PRO A C 1
ATOM 1499 O O . PRO A 1 180 ? 21.105 17.361 -8.907 1.00 63.22 180 PRO A O 1
ATOM 1502 N N . ILE A 1 181 ? 22.539 17.871 -7.257 1.00 63.22 181 ILE A N 1
ATOM 1503 C CA . ILE A 1 181 ? 21.574 18.567 -6.401 1.00 63.22 181 ILE A CA 1
ATOM 1504 C C . ILE A 1 181 ? 21.952 20.057 -6.439 1.00 63.22 181 ILE A C 1
ATOM 1506 O O . ILE A 1 181 ? 23.100 20.378 -6.114 1.00 63.22 181 ILE A O 1
ATOM 1510 N N . PRO A 1 182 ? 21.037 20.982 -6.787 1.00 67.06 182 PRO A N 1
ATOM 1511 C CA . PRO A 1 182 ? 19.622 20.772 -7.096 1.00 67.06 182 PRO A CA 1
ATOM 1512 C C . PRO A 1 182 ? 19.385 20.159 -8.483 1.00 67.06 182 PRO A C 1
ATOM 1514 O O . PRO A 1 182 ? 20.110 20.442 -9.432 1.00 67.06 182 PRO A O 1
ATOM 1517 N N . ILE A 1 183 ? 18.330 19.353 -8.566 1.00 69.50 183 ILE A N 1
ATOM 1518 C CA . ILE A 1 183 ? 17.875 18.675 -9.779 1.00 69.50 183 ILE A CA 1
ATOM 1519 C C . ILE A 1 183 ? 16.991 19.665 -10.534 1.00 69.50 183 ILE A C 1
ATOM 1521 O O . ILE A 1 183 ? 16.004 20.155 -9.978 1.00 69.50 183 ILE A O 1
ATOM 1525 N N . ASP A 1 184 ? 17.348 20.002 -11.767 1.00 81.56 184 ASP A N 1
ATOM 1526 C CA . ASP A 1 184 ? 16.478 20.802 -12.629 1.00 81.56 184 ASP A CA 1
ATOM 1527 C C . ASP A 1 184 ? 15.453 19.921 -13.371 1.00 81.56 184 ASP A C 1
ATOM 1529 O O . ASP A 1 184 ? 15.430 18.694 -13.249 1.00 81.56 184 ASP A O 1
ATOM 1533 N N . LEU A 1 185 ? 14.567 20.562 -14.135 1.00 83.12 185 LEU A N 1
ATOM 1534 C CA . LEU A 1 185 ? 13.516 19.869 -14.878 1.00 83.12 185 LEU A CA 1
ATOM 1535 C C . LEU A 1 185 ? 14.070 18.905 -15.942 1.00 83.12 185 LEU A C 1
ATOM 1537 O O . LEU A 1 185 ? 13.466 17.861 -16.172 1.00 83.12 185 LEU A O 1
ATOM 1541 N N . GLU A 1 186 ? 15.197 19.228 -16.582 1.00 83.06 186 GLU A N 1
ATOM 1542 C CA . GLU A 1 186 ? 15.797 18.358 -17.601 1.00 83.06 186 GLU A CA 1
ATOM 1543 C C . GLU A 1 186 ? 16.312 17.062 -16.969 1.00 83.06 186 GLU A C 1
ATOM 1545 O O . GLU A 1 186 ? 16.068 15.978 -17.500 1.00 83.06 186 GLU A O 1
ATOM 1550 N N . HIS A 1 187 ? 16.937 17.153 -15.793 1.00 81.19 187 HIS A N 1
ATOM 1551 C CA . HIS A 1 187 ? 17.385 15.977 -15.051 1.00 81.19 187 HIS A CA 1
ATOM 1552 C C . HIS A 1 187 ? 16.209 15.104 -14.585 1.00 81.19 187 HIS A C 1
ATOM 1554 O O . HIS A 1 187 ? 16.300 13.883 -14.678 1.00 81.19 187 HIS A O 1
ATOM 1560 N N . LEU A 1 188 ? 15.088 15.696 -14.150 1.00 80.75 188 LEU A N 1
ATOM 1561 C CA . LEU A 1 188 ? 13.877 14.931 -13.809 1.00 80.75 188 LEU A CA 1
ATOM 1562 C C . LEU A 1 188 ? 13.324 14.157 -15.017 1.00 80.75 188 LEU A C 1
ATOM 1564 O O . LEU A 1 188 ? 12.923 13.004 -14.879 1.00 80.75 188 LEU A O 1
ATOM 1568 N N . LEU A 1 189 ? 13.331 14.763 -16.208 1.00 83.12 189 LEU A N 1
ATOM 1569 C CA . LEU A 1 189 ? 12.877 14.103 -17.435 1.00 83.12 189 LEU A CA 1
ATOM 1570 C C . LEU A 1 189 ? 13.823 12.974 -17.879 1.00 83.12 189 LEU A C 1
ATOM 1572 O O . LEU A 1 189 ? 13.344 11.925 -18.316 1.00 83.12 189 LEU A O 1
ATOM 1576 N N . ASP A 1 190 ? 15.145 13.149 -17.746 1.00 83.56 190 ASP A N 1
ATOM 1577 C CA . ASP A 1 190 ? 16.131 12.079 -17.997 1.00 83.56 190 ASP A CA 1
ATOM 1578 C C . ASP A 1 190 ? 15.920 10.902 -17.033 1.00 83.56 190 ASP A C 1
ATOM 1580 O O . ASP A 1 190 ? 15.942 9.744 -17.451 1.00 83.56 190 ASP A O 1
ATOM 1584 N N . MET A 1 191 ? 15.632 11.187 -15.759 1.00 82.38 191 MET A N 1
ATOM 1585 C CA . MET A 1 191 ? 15.318 10.168 -14.758 1.00 82.38 191 MET A CA 1
ATOM 1586 C C . MET A 1 191 ? 14.055 9.377 -15.094 1.00 82.38 191 MET A C 1
ATOM 1588 O O . MET A 1 191 ? 14.096 8.148 -15.099 1.00 82.38 191 MET A O 1
ATOM 1592 N N . GLU A 1 192 ? 12.952 10.055 -15.409 1.00 84.88 192 GLU A N 1
ATOM 1593 C CA . GLU A 1 192 ? 11.702 9.394 -15.804 1.00 84.88 192 GLU A CA 1
ATOM 1594 C C . GLU A 1 192 ? 11.886 8.553 -17.073 1.00 84.88 192 GLU A C 1
ATOM 1596 O O . GLU A 1 192 ? 11.469 7.396 -17.126 1.00 84.88 192 GLU A O 1
ATOM 1601 N N . THR A 1 193 ? 12.596 9.085 -18.072 1.00 86.44 193 THR A N 1
ATOM 1602 C CA . THR A 1 193 ? 12.922 8.337 -19.297 1.00 86.44 193 THR A CA 1
ATOM 1603 C C . THR A 1 193 ? 13.712 7.076 -18.962 1.00 86.44 193 THR A C 1
ATOM 1605 O O . THR A 1 193 ? 13.372 5.982 -19.414 1.00 86.44 193 THR A O 1
ATOM 1608 N N . ARG A 1 194 ? 14.731 7.201 -18.105 1.00 86.06 194 ARG A N 1
ATOM 1609 C CA . ARG A 1 194 ? 15.567 6.071 -17.706 1.00 86.06 194 ARG A CA 1
ATOM 1610 C C . ARG A 1 194 ? 14.784 5.009 -16.939 1.00 86.06 194 ARG A C 1
ATOM 1612 O O . ARG A 1 194 ? 14.980 3.817 -17.172 1.00 86.06 194 ARG A O 1
ATOM 1619 N N . LYS A 1 195 ? 13.903 5.432 -16.036 1.00 88.38 195 LYS A N 1
ATOM 1620 C CA . LYS A 1 195 ? 12.989 4.543 -15.319 1.00 88.38 195 LYS A CA 1
ATOM 1621 C C . LYS A 1 195 ? 12.122 3.759 -16.304 1.00 88.38 195 LYS A C 1
ATOM 1623 O O . LYS A 1 195 ? 12.073 2.537 -16.213 1.00 88.38 195 LYS A O 1
ATOM 1628 N N . ILE A 1 196 ? 11.509 4.433 -17.280 1.00 88.69 196 ILE A N 1
ATOM 1629 C CA . ILE A 1 196 ? 10.682 3.789 -18.312 1.00 88.69 196 ILE A CA 1
ATOM 1630 C C . ILE A 1 196 ? 11.489 2.744 -19.094 1.00 88.69 196 ILE A C 1
ATOM 1632 O O . ILE A 1 196 ? 11.006 1.627 -19.265 1.00 88.69 196 ILE A O 1
ATOM 1636 N N . GLU A 1 197 ? 12.715 3.064 -19.521 1.00 89.19 197 GLU A N 1
ATOM 1637 C CA . GLU A 1 197 ? 13.598 2.112 -20.214 1.00 89.19 197 GLU A CA 1
ATOM 1638 C C . GLU A 1 197 ? 13.879 0.863 -19.367 1.00 89.19 197 GLU A C 1
ATOM 1640 O O . GLU A 1 197 ? 13.671 -0.259 -19.826 1.00 89.19 197 GLU A O 1
ATOM 1645 N N . ILE A 1 198 ? 14.294 1.056 -18.109 1.00 89.75 198 ILE A N 1
ATOM 1646 C CA . ILE A 1 198 ? 14.604 -0.033 -17.172 1.00 89.75 198 ILE A CA 1
ATOM 1647 C C . ILE A 1 198 ? 13.391 -0.951 -16.978 1.00 89.75 198 ILE A C 1
ATOM 1649 O O . ILE A 1 198 ? 13.525 -2.173 -16.968 1.00 89.75 198 ILE A O 1
ATOM 1653 N N . LEU A 1 199 ? 12.201 -0.373 -16.811 1.00 91.81 199 LEU A N 1
ATOM 1654 C CA . LEU A 1 199 ? 10.977 -1.140 -16.594 1.00 91.81 199 LEU A CA 1
ATOM 1655 C C . LEU A 1 199 ? 10.496 -1.841 -17.875 1.00 91.81 199 LEU A C 1
ATOM 1657 O O . LEU A 1 199 ? 9.896 -2.920 -17.797 1.00 91.81 199 LEU A O 1
ATOM 1661 N N . ALA A 1 200 ? 10.766 -1.255 -19.045 1.00 90.00 200 ALA A N 1
ATOM 1662 C CA . ALA A 1 200 ? 10.447 -1.835 -20.345 1.00 90.00 200 ALA A CA 1
ATOM 1663 C C . ALA A 1 200 ? 11.311 -3.066 -20.661 1.00 90.00 200 ALA A C 1
ATOM 1665 O O . ALA A 1 200 ? 10.770 -4.043 -21.179 1.00 90.00 200 ALA A O 1
ATOM 1666 N N . ASP A 1 201 ? 12.593 -3.073 -20.272 1.00 90.44 201 ASP A N 1
ATOM 1667 C CA . ASP A 1 201 ? 13.499 -4.225 -20.448 1.00 90.44 201 ASP A CA 1
ATOM 1668 C C . ASP A 1 201 ? 12.940 -5.520 -19.824 1.00 90.44 201 ASP A C 1
ATOM 1670 O O . ASP A 1 201 ? 13.201 -6.623 -20.307 1.00 90.44 201 ASP A O 1
ATOM 1674 N N . PHE A 1 202 ? 12.136 -5.386 -18.764 1.00 91.19 202 PHE A N 1
ATOM 1675 C CA . PHE A 1 202 ? 11.527 -6.498 -18.028 1.00 91.19 202 PHE A CA 1
ATOM 1676 C C . PHE A 1 202 ? 10.026 -6.644 -18.291 1.00 91.19 202 PHE A C 1
ATOM 1678 O O . PHE A 1 202 ? 9.416 -7.600 -17.814 1.00 91.19 202 PHE A O 1
ATOM 1685 N N . ASN A 1 203 ? 9.423 -5.723 -19.051 1.00 91.38 203 ASN A N 1
ATOM 1686 C CA . ASN A 1 203 ? 7.979 -5.658 -19.283 1.00 91.38 203 ASN A CA 1
ATOM 1687 C C . ASN A 1 203 ? 7.158 -5.629 -17.972 1.00 91.38 203 ASN A C 1
ATOM 1689 O O . ASN A 1 203 ? 6.150 -6.329 -17.825 1.00 91.38 203 ASN A O 1
ATOM 1693 N N . ILE A 1 204 ? 7.623 -4.834 -17.001 1.00 92.94 204 ILE A N 1
ATOM 1694 C CA . ILE A 1 204 ? 7.008 -4.702 -15.668 1.00 92.94 204 ILE A CA 1
ATOM 1695 C C . ILE A 1 204 ? 6.474 -3.298 -15.373 1.00 92.94 204 ILE A C 1
ATOM 1697 O O . ILE A 1 204 ? 5.921 -3.082 -14.296 1.00 92.94 204 ILE A O 1
ATOM 1701 N N . GLY A 1 205 ? 6.613 -2.349 -16.305 1.00 90.75 205 GLY A N 1
ATOM 1702 C CA . GLY A 1 205 ? 6.241 -0.945 -16.096 1.00 90.75 205 GLY A CA 1
ATOM 1703 C C . GLY A 1 205 ? 4.812 -0.749 -15.598 1.00 90.75 205 GLY A C 1
ATOM 1704 O O . GLY A 1 205 ? 4.592 0.022 -14.677 1.00 90.75 205 GLY A O 1
ATOM 1705 N N . GLN A 1 206 ? 3.856 -1.535 -16.091 1.00 88.12 206 GLN A N 1
ATOM 1706 C CA . GLN A 1 206 ? 2.449 -1.492 -15.683 1.00 88.12 206 GLN A CA 1
ATOM 1707 C C . GLN A 1 206 ? 2.197 -1.744 -14.185 1.00 88.12 206 GLN A C 1
ATOM 1709 O O . GLN A 1 206 ? 1.112 -1.428 -13.698 1.00 88.12 206 GLN A O 1
ATOM 1714 N N . TYR A 1 207 ? 3.163 -2.323 -13.464 1.00 91.75 207 TYR A N 1
ATOM 1715 C CA . TYR A 1 207 ? 3.073 -2.600 -12.028 1.00 91.75 207 TYR A CA 1
ATOM 1716 C C . TYR A 1 207 ? 3.685 -1.497 -11.151 1.00 91.75 207 TYR A C 1
ATOM 1718 O O . TYR A 1 207 ? 3.565 -1.559 -9.925 1.00 91.75 207 TYR A O 1
ATOM 1726 N N . PHE A 1 208 ? 4.317 -0.496 -11.768 1.00 89.31 208 PHE A N 1
ATOM 1727 C CA . PHE A 1 208 ? 4.876 0.691 -11.122 1.00 89.31 208 PHE A CA 1
ATOM 1728 C C . PHE A 1 208 ? 3.921 1.881 -11.271 1.00 89.31 208 PHE A C 1
ATOM 1730 O O . PHE A 1 208 ? 2.995 1.826 -12.071 1.00 89.31 208 PHE A O 1
ATOM 1737 N N . ASP A 1 209 ? 4.088 2.931 -10.465 1.00 70.88 209 ASP A N 1
ATOM 1738 C CA . ASP A 1 209 ? 3.434 4.249 -10.612 1.00 70.88 209 ASP A CA 1
ATOM 1739 C C . ASP A 1 209 ? 1.903 4.285 -10.799 1.00 70.88 209 ASP A C 1
ATOM 1741 O O . ASP A 1 209 ? 1.364 5.295 -11.249 1.00 70.88 209 ASP A O 1
ATOM 1745 N N . SER A 1 210 ? 1.169 3.224 -10.437 1.00 58.00 210 SER A N 1
ATOM 1746 C CA . SER A 1 210 ? -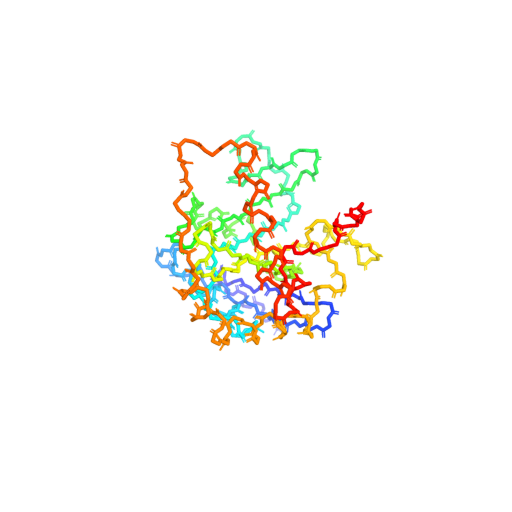0.307 3.134 -10.470 1.00 58.00 210 SER A CA 1
ATOM 1747 C C . SER A 1 210 ? -0.938 3.880 -11.668 1.00 58.00 210 SER A C 1
ATOM 1749 O O . SER A 1 210 ? -1.591 4.915 -11.526 1.00 58.00 210 SER A O 1
ATOM 1751 N N . TYR A 1 211 ? -0.711 3.345 -12.872 1.00 53.31 211 TYR A N 1
ATOM 1752 C CA . TYR A 1 211 ? -0.969 3.936 -14.200 1.00 53.31 211 TYR A CA 1
ATOM 1753 C C . TYR A 1 211 ? -2.418 4.308 -14.560 1.00 53.31 211 TYR A C 1
ATOM 1755 O O . TYR A 1 211 ? -2.688 4.648 -15.713 1.00 53.31 211 TYR A O 1
ATOM 1763 N N . CYS A 1 212 ? -3.368 4.343 -13.627 1.00 51.75 212 CYS A N 1
ATOM 1764 C CA . CYS A 1 212 ? -4.754 4.690 -13.968 1.00 51.75 212 CYS A CA 1
ATOM 1765 C C . CYS A 1 212 ? -4.946 6.155 -14.407 1.00 51.75 212 CYS A C 1
ATOM 1767 O O . CYS A 1 212 ? -6.049 6.534 -14.793 1.00 51.75 212 CYS A O 1
ATOM 1769 N N . ARG A 1 213 ? -3.887 6.981 -14.393 1.00 45.09 213 ARG A N 1
ATOM 1770 C CA . ARG A 1 213 ? -3.911 8.382 -14.851 1.00 45.09 213 ARG A CA 1
ATOM 1771 C C . ARG A 1 213 ? -2.921 8.747 -15.957 1.00 45.09 213 ARG A C 1
ATOM 1773 O O . ARG A 1 213 ? -3.007 9.861 -16.463 1.00 45.09 213 ARG A O 1
ATOM 1780 N N . ASN A 1 214 ? -2.048 7.838 -16.392 1.00 39.62 214 ASN A N 1
ATOM 1781 C CA . ASN A 1 214 ? -1.055 8.141 -17.429 1.00 39.62 214 ASN A CA 1
ATOM 1782 C C . ASN A 1 214 ? -1.470 7.623 -18.810 1.00 39.62 214 ASN A C 1
ATOM 1784 O O . ASN A 1 214 ? -0.647 7.151 -19.586 1.00 39.62 214 ASN A O 1
ATOM 1788 N N . SER A 1 215 ? -2.735 7.829 -19.183 1.00 31.44 215 SER A N 1
ATOM 1789 C CA . SER A 1 215 ? -3.125 7.925 -20.595 1.00 31.44 215 SER A CA 1
ATOM 1790 C C . SER A 1 215 ? -2.639 9.249 -21.211 1.00 31.44 215 SER A C 1
ATOM 1792 O O . SER A 1 215 ? -3.391 9.936 -21.897 1.00 31.44 215 SER A O 1
ATOM 1794 N N . TYR A 1 216 ? -1.381 9.614 -20.963 1.00 31.81 216 TYR A N 1
ATOM 1795 C CA . TYR A 1 216 ? -0.613 10.477 -21.849 1.00 31.81 216 TYR A CA 1
ATOM 1796 C C . TYR A 1 216 ? 0.230 9.556 -22.728 1.00 31.81 216 TYR A C 1
ATOM 1798 O O . TYR A 1 216 ? 1.453 9.547 -22.676 1.00 31.81 216 TYR A O 1
ATOM 1806 N N . HIS A 1 217 ? -0.458 8.754 -23.543 1.00 27.39 217 HIS A N 1
ATOM 1807 C CA . HIS A 1 217 ? 0.082 8.474 -24.861 1.00 27.39 217 HIS A CA 1
ATOM 1808 C C . HIS A 1 217 ? 0.067 9.810 -25.610 1.00 27.39 217 HIS A C 1
ATOM 1810 O O . HIS A 1 217 ? -0.983 10.252 -26.082 1.00 27.39 217 HIS A O 1
ATOM 1816 N N . MET A 1 218 ? 1.220 10.468 -25.648 1.00 29.03 218 MET A N 1
ATOM 1817 C CA . MET A 1 218 ? 1.614 11.319 -26.765 1.00 29.03 218 MET A CA 1
ATOM 1818 C C . MET A 1 218 ? 2.868 10.721 -27.381 1.00 29.03 218 MET A C 1
ATOM 1820 O O . MET A 1 218 ? 3.759 10.328 -26.599 1.00 29.03 218 MET A O 1
#

pLDDT: mean 83.68, std 15.02, range [27.39, 98.25]

Secondary structure (DSSP, 8-state):
-------TTEEEEEEE-SS-EEEEEEETT-SSHHHHHHHHHHHHHHHH---GGGEEEEEEEEE--SPPTTT--SEEETTTTEEEEEEETTEESS-HHHHHHHT--TT-EEEEEEEEEE-TTSS-EEEEEEEEEGGG--TTS--SS--TTTSSHHHHHHHHHHHTSTHHHHHHHS------SS--HHHHHHHHHHHHHHHHHTT-GGGBTT-TT-----